Protein AF-A0A949NWT7-F1 (afdb_monomer_lite)

Radius of gyration: 21.1 Å; chains: 1; bounding box: 53×49×56 Å

pLDDT: mean 91.85, std 13.61, range [34.25, 98.94]

Sequence (291 aa):
RARIRQAYLKDARETMKRQLTVMNKFYKKGVEVFEYGTSIRKECRDAGMTEAEAMTIPGFVSEYIRALFCEGRGPFRWICMSGDPEDLKKTDDLALEICKGDPLVERWINLARRNLPIEGLPARICYMGFGQRRKFGLAINEMVRNGELKGPVAFSRDNLDSGSIVNPTFESENMKDGGDLISDWPYLNALLNCAAGCDLIAIQANYSMGEAVHTGVTMIADGTEEADLRLDSALTVDSGIGVVRHAQAGYETAKDVANGKGKLTDESIKVPLWWQPAEFVTFGPKGRAVR

Structure (mmCIF, N/CA/C/O backbone):
data_AF-A0A949NWT7-F1
#
_entry.id   AF-A0A949NWT7-F1
#
loop_
_atom_site.group_PDB
_atom_site.id
_atom_site.type_symbol
_atom_site.label_atom_id
_atom_site.label_alt_id
_atom_site.label_comp_id
_atom_site.label_asym_id
_atom_site.label_entity_id
_atom_site.label_seq_id
_atom_site.pdbx_PDB_ins_code
_atom_site.Cartn_x
_atom_site.Cartn_y
_atom_site.Cartn_z
_atom_site.occupancy
_atom_site.B_iso_or_equiv
_atom_site.auth_seq_id
_atom_site.auth_comp_id
_atom_site.auth_asym_id
_atom_site.auth_atom_id
_atom_site.pdbx_PDB_model_num
ATOM 1 N N . ARG A 1 1 ? 26.721 -21.813 -8.281 1.00 71.31 1 ARG A N 1
ATOM 2 C CA . ARG A 1 1 ? 26.567 -20.334 -8.266 1.00 71.31 1 ARG A CA 1
ATOM 3 C C . ARG A 1 1 ? 27.785 -19.621 -7.670 1.00 71.31 1 ARG A C 1
ATOM 5 O O . ARG A 1 1 ? 28.412 -18.888 -8.413 1.00 71.31 1 ARG A O 1
ATOM 12 N N . ALA A 1 2 ? 28.190 -19.867 -6.414 1.00 85.50 2 ALA A N 1
ATOM 13 C CA . ALA A 1 2 ? 29.298 -19.129 -5.772 1.00 85.50 2 ALA A CA 1
ATOM 14 C C . ALA A 1 2 ? 30.637 -19.140 -6.548 1.00 85.50 2 ALA A C 1
ATOM 16 O O . ALA A 1 2 ? 31.283 -18.107 -6.662 1.00 85.50 2 ALA A O 1
ATOM 17 N N . ARG A 1 3 ? 31.018 -20.277 -7.148 1.00 90.25 3 ARG A N 1
ATOM 18 C CA . ARG A 1 3 ? 32.288 -20.427 -7.892 1.00 90.25 3 ARG A CA 1
ATOM 19 C C . ARG A 1 3 ? 32.280 -19.872 -9.324 1.00 90.25 3 ARG A C 1
ATOM 21 O O . ARG A 1 3 ? 33.337 -19.662 -9.892 1.00 90.25 3 ARG A O 1
ATOM 28 N N . ILE A 1 4 ? 31.101 -19.653 -9.908 1.00 94.75 4 ILE A N 1
ATOM 29 C CA . ILE A 1 4 ? 30.924 -19.260 -11.321 1.00 94.75 4 ILE A CA 1
ATOM 30 C C . ILE A 1 4 ? 29.941 -18.092 -11.452 1.00 94.75 4 ILE A C 1
ATOM 32 O O . ILE A 1 4 ? 29.171 -18.016 -12.404 1.00 94.75 4 ILE A O 1
ATOM 36 N N . ARG A 1 5 ? 29.907 -17.207 -10.447 1.00 94.88 5 ARG A N 1
ATOM 37 C CA . ARG A 1 5 ? 28.851 -16.197 -10.282 1.00 94.88 5 ARG A CA 1
ATOM 38 C C . ARG A 1 5 ? 28.641 -15.352 -11.537 1.00 94.88 5 ARG A C 1
ATOM 40 O O . ARG A 1 5 ? 27.502 -15.189 -11.950 1.00 94.88 5 ARG A O 1
ATOM 47 N N . GLN A 1 6 ? 29.719 -14.858 -12.143 1.00 94.50 6 GLN A N 1
ATOM 48 C CA . GLN A 1 6 ? 29.624 -13.985 -13.316 1.00 94.50 6 GLN A CA 1
ATOM 49 C C . GLN A 1 6 ? 29.084 -14.715 -14.548 1.00 94.50 6 GLN A C 1
ATOM 51 O O . GLN A 1 6 ? 28.150 -14.230 -15.179 1.00 94.50 6 GLN A O 1
ATOM 56 N N . ALA A 1 7 ? 29.604 -15.911 -14.842 1.00 95.88 7 ALA A N 1
ATOM 57 C CA . ALA A 1 7 ? 29.085 -16.746 -15.925 1.00 95.88 7 ALA A CA 1
ATOM 58 C C . ALA A 1 7 ? 27.600 -17.082 -15.706 1.00 95.88 7 ALA A C 1
ATOM 60 O O . ALA A 1 7 ? 26.784 -16.877 -16.594 1.00 95.88 7 ALA A O 1
ATOM 61 N N . TYR A 1 8 ? 27.231 -17.471 -14.482 1.00 96.56 8 TYR A N 1
ATOM 62 C CA . TYR A 1 8 ? 25.843 -17.755 -14.126 1.00 96.56 8 TYR A CA 1
ATOM 63 C C . TYR A 1 8 ? 24.912 -16.548 -14.338 1.00 96.56 8 TYR A C 1
ATOM 65 O O . TYR A 1 8 ? 23.819 -16.711 -14.871 1.00 96.56 8 TYR A O 1
ATOM 73 N N . LEU A 1 9 ? 25.320 -15.341 -13.923 1.00 94.75 9 LEU A N 1
ATOM 74 C CA . LEU A 1 9 ? 24.514 -14.126 -14.108 1.00 94.75 9 LEU A CA 1
ATOM 75 C C . LEU A 1 9 ? 24.373 -13.754 -15.588 1.00 94.75 9 LEU A C 1
ATOM 77 O O . LEU A 1 9 ? 23.293 -13.344 -16.007 1.00 94.75 9 LEU A O 1
ATOM 81 N N . LYS A 1 10 ? 25.431 -13.940 -16.384 1.00 95.81 10 LYS A N 1
ATOM 82 C CA . LYS A 1 10 ? 25.379 -13.758 -17.838 1.00 95.81 10 LYS A CA 1
ATOM 83 C C . LYS A 1 10 ? 24.374 -14.720 -18.481 1.00 95.81 10 LYS A C 1
ATOM 85 O O . LYS A 1 10 ? 23.495 -14.273 -19.211 1.00 95.81 10 LYS A O 1
ATOM 90 N N . ASP A 1 11 ? 24.453 -16.010 -18.164 1.00 97.06 11 ASP A N 1
ATOM 91 C CA . ASP A 1 11 ? 23.558 -17.030 -18.729 1.00 97.06 11 ASP A CA 1
ATOM 92 C C . ASP A 1 11 ? 22.097 -16.823 -18.295 1.00 97.06 11 ASP A C 1
ATOM 94 O O . ASP A 1 11 ? 21.163 -17.002 -19.084 1.00 97.06 11 ASP A O 1
ATOM 98 N N . ALA A 1 12 ? 21.887 -16.395 -17.045 1.00 97.19 12 ALA A N 1
ATOM 99 C CA . ALA A 1 12 ? 20.569 -16.029 -16.539 1.00 97.19 12 ALA A CA 1
ATOM 100 C C . ALA A 1 12 ? 19.974 -14.852 -17.327 1.00 97.19 12 ALA A C 1
ATOM 102 O O . ALA A 1 12 ? 18.828 -14.932 -17.763 1.00 97.19 12 ALA A O 1
ATOM 103 N N . ARG A 1 13 ? 20.760 -13.801 -17.579 1.00 97.19 13 ARG A N 1
ATOM 104 C CA . ARG A 1 13 ? 20.331 -12.632 -18.360 1.00 97.19 13 ARG A CA 1
ATOM 105 C C . ARG A 1 13 ? 20.030 -12.958 -19.819 1.00 97.19 13 ARG A C 1
ATOM 107 O O . ARG A 1 13 ? 19.026 -12.496 -20.350 1.00 97.19 13 ARG A O 1
ATOM 114 N N . GLU A 1 14 ? 20.828 -13.808 -20.458 1.00 98.00 14 GLU A N 1
ATOM 115 C CA . GLU A 1 14 ? 20.520 -14.280 -21.816 1.00 98.00 14 GLU A CA 1
ATOM 116 C C . GLU A 1 14 ? 19.226 -15.109 -21.857 1.00 98.00 14 GLU A C 1
ATOM 118 O O . GLU A 1 14 ? 18.438 -15.016 -22.800 1.00 98.00 14 GLU A O 1
ATOM 123 N N . THR A 1 15 ? 18.945 -15.872 -20.798 1.00 98.31 15 THR A N 1
ATOM 124 C CA . THR A 1 15 ? 17.661 -16.573 -20.649 1.00 98.31 15 THR A CA 1
ATOM 125 C C . THR A 1 15 ? 16.499 -15.592 -20.469 1.00 98.31 15 THR A C 1
ATOM 127 O O . THR A 1 15 ? 15.476 -15.740 -21.138 1.00 98.31 15 THR A O 1
ATOM 130 N N . MET A 1 16 ? 16.665 -14.559 -19.638 1.00 98.31 16 MET A N 1
ATOM 131 C CA . MET A 1 16 ? 15.668 -13.498 -19.445 1.00 98.31 16 MET A CA 1
ATOM 132 C C . MET A 1 16 ? 15.375 -12.747 -20.747 1.00 98.31 16 MET A C 1
ATOM 134 O O . MET A 1 16 ? 14.208 -12.550 -21.073 1.00 98.31 16 MET A O 1
ATOM 138 N N . LYS A 1 17 ? 16.399 -12.418 -21.549 1.00 98.38 17 LYS A N 1
ATOM 139 C CA . LYS A 1 17 ? 16.217 -11.786 -22.869 1.00 98.38 17 LYS A CA 1
ATOM 140 C C . LYS A 1 17 ? 15.347 -12.644 -23.777 1.00 98.38 17 LYS A C 1
ATOM 142 O O . LYS A 1 17 ? 14.379 -12.152 -24.346 1.00 98.38 17 LYS A O 1
ATOM 147 N N . ARG A 1 18 ? 15.627 -13.950 -23.858 1.00 98.44 18 ARG A N 1
ATOM 148 C CA . ARG A 1 18 ? 14.800 -14.892 -24.632 1.00 98.44 18 ARG A CA 1
ATOM 149 C C . ARG A 1 18 ? 13.353 -14.926 -24.134 1.00 98.44 18 ARG A C 1
ATOM 151 O O . ARG A 1 18 ? 12.439 -14.940 -24.958 1.00 98.44 18 ARG A O 1
ATOM 158 N N . GLN A 1 19 ? 13.149 -14.933 -22.816 1.00 98.56 19 GLN A N 1
ATOM 159 C CA . GLN A 1 19 ? 11.821 -14.900 -22.200 1.00 98.56 19 GLN A CA 1
ATOM 160 C C . GLN A 1 19 ? 11.074 -13.606 -22.552 1.00 98.56 19 GLN A C 1
ATOM 162 O O . GLN A 1 19 ? 9.960 -13.679 -23.071 1.00 98.56 19 GLN A O 1
ATOM 167 N N . LEU A 1 20 ? 11.692 -12.439 -22.350 1.00 98.38 20 LEU A N 1
ATOM 168 C CA . LEU A 1 20 ? 11.083 -11.139 -22.627 1.00 98.38 20 LEU A CA 1
ATOM 169 C C . LEU A 1 20 ? 10.777 -10.957 -24.119 1.00 98.38 20 LEU A C 1
ATOM 171 O O . LEU A 1 20 ? 9.684 -10.524 -24.470 1.00 98.38 20 LEU A O 1
ATOM 175 N N . THR A 1 21 ? 11.662 -11.391 -25.021 1.00 98.44 21 THR A N 1
ATOM 176 C CA . THR A 1 21 ? 11.383 -11.381 -26.465 1.00 98.44 21 THR A CA 1
ATOM 177 C C . THR A 1 21 ? 10.143 -12.219 -26.814 1.00 98.44 21 THR A C 1
ATOM 179 O O . THR A 1 21 ? 9.373 -11.839 -27.698 1.00 98.44 21 THR A O 1
ATOM 182 N N . VAL A 1 22 ? 9.906 -13.356 -26.145 1.00 98.44 22 VAL A N 1
ATOM 183 C CA . VAL A 1 22 ? 8.685 -14.159 -26.351 1.00 98.44 22 VAL A CA 1
ATOM 184 C C . VAL A 1 22 ? 7.455 -13.463 -25.763 1.00 98.44 22 VAL A C 1
ATOM 186 O O . VAL A 1 22 ? 6.433 -13.389 -26.443 1.00 98.44 22 VAL A O 1
ATOM 189 N N . MET A 1 23 ? 7.559 -12.904 -24.557 1.00 98.50 23 MET A N 1
ATOM 190 C CA . MET A 1 23 ? 6.495 -12.104 -23.934 1.00 98.50 23 MET A CA 1
ATOM 191 C C . MET A 1 23 ? 6.074 -10.936 -24.840 1.00 98.50 23 MET A C 1
ATOM 193 O O . MET A 1 23 ? 4.896 -10.797 -25.161 1.00 98.50 23 MET A O 1
ATOM 197 N N . ASN A 1 24 ? 7.042 -10.192 -25.382 1.00 98.44 24 ASN A N 1
ATOM 198 C CA . ASN A 1 24 ? 6.827 -9.110 -26.344 1.00 98.44 24 ASN A CA 1
ATOM 199 C C . ASN A 1 24 ? 6.109 -9.583 -27.619 1.00 98.44 24 ASN A C 1
ATOM 201 O O . ASN A 1 24 ? 5.297 -8.853 -28.184 1.00 98.44 24 ASN A O 1
ATOM 205 N N . LYS A 1 25 ? 6.393 -10.801 -28.104 1.00 98.50 25 LYS A N 1
ATOM 206 C CA . LYS A 1 25 ? 5.696 -11.370 -29.272 1.00 98.50 25 LYS A CA 1
ATOM 207 C C . LYS A 1 25 ? 4.233 -11.687 -28.974 1.00 98.50 25 LYS A C 1
ATOM 209 O O . LYS A 1 25 ? 3.410 -11.508 -29.865 1.00 98.50 25 LYS A O 1
ATOM 214 N N . PHE A 1 26 ? 3.910 -12.167 -27.774 1.00 98.56 26 PHE A N 1
ATOM 215 C CA . PHE A 1 26 ? 2.518 -12.368 -27.361 1.00 98.56 26 PHE A CA 1
ATOM 216 C C . PHE A 1 26 ? 1.789 -11.036 -27.203 1.00 98.56 26 PHE A C 1
ATOM 218 O O . PHE A 1 26 ? 0.705 -10.879 -27.760 1.00 98.56 26 PHE A O 1
ATOM 225 N N . TYR A 1 27 ? 2.433 -10.057 -26.568 1.00 98.00 27 TYR A N 1
ATOM 226 C CA . TYR A 1 27 ? 1.899 -8.704 -26.432 1.00 98.00 27 TYR A CA 1
ATOM 227 C C . TYR A 1 27 ? 1.550 -8.077 -27.788 1.00 98.00 27 TYR A C 1
ATOM 229 O O . TYR A 1 27 ? 0.421 -7.664 -28.029 1.00 98.00 27 TYR A O 1
ATOM 237 N N . LYS A 1 28 ? 2.476 -8.143 -28.755 1.00 97.81 28 LYS A N 1
ATOM 238 C CA . LYS A 1 28 ? 2.256 -7.662 -30.134 1.00 97.81 28 LYS A CA 1
ATOM 239 C C . LYS A 1 28 ? 1.162 -8.418 -30.900 1.00 97.81 28 LYS A C 1
ATOM 241 O O . LYS A 1 28 ? 0.707 -7.934 -31.931 1.00 97.81 28 LYS A O 1
ATOM 246 N N . LYS A 1 29 ? 0.753 -9.601 -30.432 1.00 98.31 29 LYS A N 1
ATOM 247 C CA . LYS A 1 29 ? -0.379 -10.370 -30.976 1.00 98.31 29 LYS A CA 1
ATOM 248 C C . LYS A 1 29 ? -1.709 -10.050 -30.280 1.00 98.31 29 LYS A C 1
ATOM 250 O O . LYS A 1 29 ? -2.699 -10.709 -30.581 1.00 98.31 29 LYS A O 1
ATOM 255 N N . GLY A 1 30 ? -1.736 -9.069 -29.377 1.00 97.50 30 GLY A N 1
ATOM 256 C CA . GLY A 1 30 ? -2.934 -8.656 -28.644 1.00 97.50 30 GLY A CA 1
ATOM 257 C C . GLY A 1 30 ? -3.224 -9.488 -27.395 1.00 97.50 30 GLY A C 1
ATOM 258 O O . GLY A 1 30 ? -4.349 -9.473 -26.911 1.00 97.50 30 GLY A O 1
ATOM 259 N N . VAL A 1 31 ? -2.247 -10.246 -26.888 1.00 98.12 31 VAL A N 1
ATOM 260 C CA . VAL A 1 31 ? -2.367 -10.887 -25.571 1.00 98.12 31 VAL A CA 1
ATOM 261 C C . VAL A 1 31 ? -1.987 -9.868 -24.503 1.00 98.12 31 VAL A C 1
ATOM 263 O O . VAL A 1 31 ? -0.945 -9.228 -24.620 1.00 98.12 31 VAL A O 1
ATOM 266 N N . GLU A 1 32 ? -2.783 -9.758 -23.443 1.00 96.12 32 GLU A N 1
ATOM 267 C CA . GLU A 1 32 ? -2.431 -8.954 -22.271 1.00 96.12 32 GLU A CA 1
ATOM 268 C C . GLU A 1 32 ? -1.182 -9.536 -21.596 1.00 96.12 32 GLU A C 1
ATOM 270 O O . GLU A 1 32 ? -1.183 -10.670 -21.108 1.00 96.12 32 GLU A O 1
ATOM 275 N N . VAL A 1 33 ? -0.091 -8.772 -21.606 1.00 97.31 33 VAL A N 1
ATOM 276 C CA . VAL A 1 33 ? 1.191 -9.155 -21.011 1.00 97.31 33 VAL A CA 1
ATOM 277 C C . VAL A 1 33 ? 1.771 -7.934 -20.319 1.00 97.31 33 VAL A C 1
ATOM 279 O O . VAL A 1 33 ? 1.844 -6.867 -20.916 1.00 97.31 33 VAL A O 1
ATOM 282 N N . PHE A 1 34 ? 2.227 -8.106 -19.084 1.00 95.44 34 PHE A N 1
ATOM 283 C CA . PHE A 1 34 ? 2.788 -7.035 -18.268 1.00 95.44 34 PHE A CA 1
ATOM 284 C C . PHE A 1 34 ? 3.960 -7.550 -17.430 1.00 95.44 34 PHE A C 1
ATOM 286 O O . PHE A 1 34 ? 4.085 -8.750 -17.171 1.00 95.44 34 PHE A O 1
ATOM 293 N N . GLU A 1 35 ? 4.823 -6.640 -16.985 1.00 93.44 35 GLU A N 1
ATOM 294 C CA . GLU A 1 35 ? 5.839 -6.940 -15.983 1.00 93.44 35 GLU A CA 1
ATOM 295 C C . GLU A 1 35 ? 5.256 -6.821 -14.571 1.00 93.44 35 GLU A C 1
ATOM 297 O O . GLU A 1 35 ? 4.654 -5.808 -14.214 1.00 93.44 35 GLU A O 1
ATOM 302 N N . TYR A 1 36 ? 5.471 -7.848 -13.746 1.00 93.75 36 TYR A N 1
ATOM 303 C CA . TYR A 1 36 ? 4.887 -7.953 -12.408 1.00 93.75 36 TYR A CA 1
ATOM 304 C C . TYR A 1 36 ? 5.901 -7.708 -11.287 1.00 93.75 36 TYR A C 1
ATOM 306 O O . TYR A 1 36 ? 5.988 -8.489 -10.345 1.00 93.75 36 TYR A O 1
ATOM 314 N N . GLY A 1 37 ? 6.729 -6.666 -11.418 1.00 86.81 37 GLY A N 1
ATOM 315 C CA . GLY A 1 37 ? 7.713 -6.366 -10.376 1.00 86.81 37 GLY A CA 1
ATOM 316 C C . GLY A 1 37 ? 8.765 -7.463 -10.243 1.00 86.81 37 GLY A C 1
ATOM 317 O O . GLY A 1 37 ? 8.991 -7.923 -9.132 1.00 86.81 37 GLY A O 1
ATOM 318 N N . THR A 1 38 ? 9.349 -7.939 -11.359 1.00 88.69 38 THR A N 1
ATOM 319 C CA . THR A 1 38 ? 10.424 -8.968 -11.360 1.00 88.69 38 THR A CA 1
ATOM 320 C C . THR A 1 38 ? 11.762 -8.476 -11.930 1.00 88.69 38 THR A C 1
ATOM 322 O O . THR A 1 38 ? 12.718 -9.245 -12.010 1.00 88.69 38 THR A O 1
ATOM 325 N N . SER A 1 39 ? 11.850 -7.204 -12.332 1.00 89.00 39 SER A N 1
ATOM 326 C CA . SER A 1 39 ? 13.042 -6.574 -12.933 1.00 89.00 39 SER A CA 1
ATOM 327 C C . SER A 1 39 ? 13.533 -7.249 -14.214 1.00 89.00 39 SER A C 1
ATOM 329 O O . SER A 1 39 ? 14.664 -7.019 -14.631 1.00 89.00 39 SER A O 1
ATOM 331 N N . ILE A 1 40 ? 12.696 -8.041 -14.889 1.00 93.81 40 ILE A N 1
ATOM 332 C CA . ILE A 1 40 ? 13.065 -8.699 -16.144 1.00 93.81 40 ILE A CA 1
ATOM 333 C C . ILE A 1 40 ? 13.337 -7.670 -17.243 1.00 93.81 40 ILE A C 1
ATOM 335 O O . ILE A 1 40 ? 14.307 -7.843 -17.982 1.00 93.81 40 ILE A O 1
ATOM 339 N N . ARG A 1 41 ? 12.557 -6.578 -17.328 1.00 93.94 41 ARG A N 1
ATOM 340 C CA . ARG A 1 41 ? 12.802 -5.511 -18.318 1.00 93.94 41 ARG A CA 1
ATOM 341 C C . ARG A 1 41 ? 14.170 -4.876 -18.083 1.00 93.94 41 ARG A C 1
ATOM 343 O O . ARG A 1 41 ? 14.985 -4.803 -19.002 1.00 93.94 41 ARG A O 1
ATOM 350 N N . LYS A 1 42 ? 14.464 -4.517 -16.832 1.00 90.06 42 LYS A N 1
ATOM 351 C CA . LYS A 1 42 ? 15.758 -3.963 -16.416 1.00 90.06 42 LYS A CA 1
ATOM 352 C C . LYS A 1 42 ? 16.924 -4.917 -16.691 1.00 90.06 42 LYS A C 1
ATOM 354 O O . LYS A 1 42 ? 17.873 -4.531 -17.364 1.00 90.06 42 LYS A O 1
ATOM 359 N N . GLU A 1 43 ? 16.858 -6.158 -16.210 1.00 92.88 43 GLU A N 1
ATOM 360 C CA . GLU A 1 43 ? 17.942 -7.137 -16.374 1.00 92.88 43 GLU A CA 1
ATOM 361 C C . GLU A 1 43 ? 18.236 -7.428 -17.853 1.00 92.88 43 GLU A C 1
ATOM 363 O O . GLU A 1 43 ? 19.387 -7.670 -18.220 1.00 92.88 43 GLU A O 1
ATOM 368 N N . CYS A 1 44 ? 17.224 -7.352 -18.725 1.00 96.38 44 CYS A N 1
ATOM 369 C CA . CYS A 1 44 ? 17.423 -7.449 -20.169 1.00 96.38 44 CYS A CA 1
ATOM 370 C C . CYS A 1 44 ? 18.152 -6.227 -20.744 1.00 96.38 44 CYS A C 1
ATOM 372 O O . CYS A 1 44 ? 19.054 -6.413 -21.566 1.00 96.38 44 CYS A O 1
ATOM 374 N N . ARG A 1 45 ? 17.813 -4.999 -20.314 1.00 94.19 45 ARG A N 1
ATOM 375 C CA . ARG A 1 45 ? 18.538 -3.778 -20.723 1.00 94.19 45 ARG A CA 1
ATOM 376 C C . ARG A 1 45 ? 19.999 -3.821 -20.298 1.00 94.19 45 ARG A C 1
ATOM 378 O O . ARG A 1 45 ? 20.883 -3.603 -21.121 1.00 94.19 45 ARG A O 1
ATOM 385 N N . ASP A 1 46 ? 20.257 -4.192 -19.046 1.00 91.94 46 ASP A N 1
ATOM 386 C CA . ASP A 1 46 ? 21.615 -4.326 -18.502 1.00 91.94 46 ASP A CA 1
ATOM 387 C C . ASP A 1 46 ? 22.440 -5.385 -19.257 1.00 91.94 46 ASP A C 1
ATOM 389 O O . ASP A 1 46 ? 23.670 -5.356 -19.261 1.00 91.94 46 ASP A O 1
ATOM 393 N N . ALA A 1 47 ? 21.761 -6.324 -19.922 1.00 95.81 47 ALA A N 1
ATOM 394 C CA . ALA A 1 47 ? 22.334 -7.349 -20.787 1.00 95.81 47 ALA A CA 1
ATOM 395 C C . ALA A 1 47 ? 22.348 -6.973 -22.285 1.00 95.81 47 ALA A C 1
ATOM 397 O O . ALA A 1 47 ? 22.540 -7.836 -23.153 1.00 95.81 47 ALA A O 1
ATOM 398 N N . GLY A 1 48 ? 22.132 -5.696 -22.604 1.00 96.62 48 GLY A N 1
ATOM 399 C CA . GLY A 1 48 ? 22.245 -5.135 -23.949 1.00 96.62 48 GLY A CA 1
ATOM 400 C C . GLY A 1 48 ? 20.995 -5.253 -24.824 1.00 96.62 48 GLY A C 1
ATOM 401 O O . GLY A 1 48 ? 21.096 -5.030 -26.029 1.00 96.62 48 GLY A O 1
ATOM 402 N N . MET A 1 49 ? 19.828 -5.613 -24.276 1.00 97.75 49 MET A N 1
ATOM 403 C CA . MET A 1 49 ? 18.557 -5.404 -24.985 1.00 97.75 49 MET A CA 1
ATOM 404 C C . MET A 1 49 ? 18.279 -3.899 -25.083 1.00 97.75 49 MET A C 1
ATOM 406 O O . MET A 1 49 ? 18.504 -3.166 -24.122 1.00 97.75 49 MET A O 1
ATOM 410 N N . THR A 1 50 ? 17.799 -3.421 -26.232 1.00 97.56 50 THR A N 1
ATOM 411 C CA . THR A 1 50 ? 17.495 -1.992 -26.393 1.00 97.56 50 THR A CA 1
ATOM 412 C C . THR A 1 50 ? 16.360 -1.578 -25.462 1.00 97.56 50 THR A C 1
ATOM 414 O O . THR A 1 50 ? 15.470 -2.373 -25.163 1.00 97.56 50 THR A O 1
ATOM 417 N N . GLU A 1 51 ? 16.359 -0.321 -25.023 1.00 93.12 51 GLU A N 1
ATOM 418 C CA . GLU A 1 51 ? 15.302 0.200 -24.152 1.00 93.12 51 GLU A CA 1
ATOM 419 C C . GLU A 1 51 ? 13.914 0.072 -24.792 1.00 93.12 51 GLU A C 1
ATOM 421 O O . GLU A 1 51 ? 12.990 -0.420 -24.153 1.00 93.12 51 GLU A O 1
ATOM 426 N N . ALA A 1 52 ? 13.794 0.386 -26.085 1.00 95.00 52 ALA A N 1
ATOM 427 C CA . ALA A 1 52 ? 12.556 0.212 -26.842 1.00 95.00 52 ALA A CA 1
ATOM 428 C C . ALA A 1 52 ? 12.043 -1.244 -26.856 1.00 95.00 52 ALA A C 1
ATOM 430 O O . ALA A 1 52 ? 10.836 -1.476 -26.773 1.00 95.00 52 ALA A O 1
ATOM 431 N N . GLU A 1 53 ? 12.929 -2.242 -26.956 1.00 96.44 53 GLU A N 1
ATOM 432 C CA . GLU A 1 53 ? 12.509 -3.647 -26.883 1.00 96.44 53 GLU A CA 1
ATOM 433 C C . GLU A 1 53 ? 12.169 -4.056 -25.445 1.00 96.44 53 GLU A C 1
ATOM 435 O O . GLU A 1 53 ? 11.147 -4.703 -25.214 1.00 96.44 53 GLU A O 1
ATOM 440 N N . ALA A 1 54 ? 12.984 -3.660 -24.469 1.00 95.50 54 ALA A N 1
ATOM 441 C CA . ALA A 1 54 ? 12.775 -4.033 -23.077 1.00 95.50 54 ALA A CA 1
ATOM 442 C C . ALA A 1 54 ? 11.489 -3.427 -22.495 1.00 95.50 54 ALA A C 1
ATOM 444 O O . ALA A 1 54 ? 10.772 -4.110 -21.773 1.00 95.50 54 ALA A O 1
ATOM 445 N N . MET A 1 55 ? 11.162 -2.184 -22.853 1.00 93.00 55 MET A N 1
ATOM 446 C CA . MET A 1 55 ? 9.979 -1.455 -22.378 1.00 93.00 55 MET A CA 1
ATOM 447 C C . MET A 1 55 ? 8.726 -1.706 -23.238 1.00 93.00 55 MET A C 1
ATOM 449 O O . MET A 1 55 ? 7.751 -0.972 -23.137 1.00 93.00 55 MET A O 1
ATOM 453 N N . THR A 1 56 ? 8.735 -2.732 -24.101 1.00 95.62 56 THR A N 1
ATOM 454 C CA . THR A 1 56 ? 7.587 -3.056 -24.970 1.00 95.62 56 THR A CA 1
ATOM 455 C C . THR A 1 56 ? 6.344 -3.465 -24.174 1.00 95.62 56 THR A C 1
ATOM 457 O O . THR A 1 56 ? 5.246 -3.054 -24.541 1.00 95.62 56 THR A O 1
ATOM 460 N N . ILE A 1 57 ? 6.495 -4.289 -23.130 1.00 95.06 57 ILE A N 1
ATOM 461 C CA . ILE A 1 57 ? 5.389 -4.620 -22.219 1.00 95.06 57 ILE A CA 1
ATOM 462 C C . ILE A 1 57 ? 5.332 -3.597 -21.078 1.00 95.06 57 ILE A C 1
ATOM 464 O O . ILE A 1 57 ? 6.390 -3.189 -20.582 1.00 95.06 57 ILE A O 1
ATOM 468 N N . PRO A 1 58 ? 4.134 -3.195 -20.636 1.00 92.38 58 PRO A N 1
ATOM 469 C CA . PRO A 1 58 ? 3.986 -2.232 -19.556 1.00 92.38 58 PRO A CA 1
ATOM 470 C C . PRO A 1 58 ? 4.182 -2.872 -18.173 1.00 92.38 58 PRO A C 1
ATOM 472 O O . PRO A 1 58 ? 4.114 -4.095 -18.012 1.00 92.38 58 PRO A O 1
ATOM 475 N N . GLY A 1 59 ? 4.418 -2.043 -17.156 1.00 92.12 59 GLY A N 1
ATOM 476 C CA . GLY A 1 59 ? 4.416 -2.465 -15.758 1.00 92.12 59 GLY A CA 1
ATOM 477 C C . GLY A 1 59 ? 2.991 -2.596 -15.212 1.00 92.12 59 GLY A C 1
ATOM 478 O O . GLY A 1 59 ? 2.106 -1.808 -15.534 1.00 92.12 59 GLY A O 1
ATOM 479 N N . PHE A 1 60 ? 2.744 -3.568 -14.334 1.00 93.50 60 PHE A N 1
ATOM 480 C CA . PHE A 1 60 ? 1.391 -3.791 -13.803 1.00 93.50 60 PHE A CA 1
ATOM 481 C C . PHE A 1 60 ? 0.835 -2.607 -12.996 1.00 93.50 60 PHE A C 1
ATOM 483 O O . PHE A 1 60 ? -0.383 -2.435 -12.906 1.00 93.50 60 PHE A O 1
ATOM 490 N N . VAL A 1 61 ? 1.708 -1.792 -12.390 1.00 92.00 61 VAL A N 1
ATOM 491 C CA . VAL A 1 61 ? 1.255 -0.659 -11.579 1.00 92.00 61 VAL A CA 1
ATOM 492 C C . VAL A 1 61 ? 0.712 0.456 -12.448 1.00 92.00 61 VAL A C 1
ATOM 494 O O . VAL A 1 61 ? -0.375 0.951 -12.151 1.00 92.00 61 VAL A O 1
ATOM 497 N N . SER A 1 62 ? 1.427 0.824 -13.513 1.00 89.06 62 SER A N 1
ATOM 498 C CA . SER A 1 62 ? 0.976 1.869 -14.432 1.00 89.06 62 SER A CA 1
ATOM 499 C C . SER A 1 62 ? -0.355 1.520 -15.084 1.00 89.06 62 SER A C 1
ATOM 501 O O . SER A 1 62 ? -1.209 2.394 -15.197 1.00 89.06 62 SER A O 1
ATOM 503 N N . GLU A 1 63 ? -0.548 0.248 -15.434 1.00 91.31 63 GLU A N 1
ATOM 504 C CA . GLU A 1 63 ? -1.745 -0.206 -16.148 1.00 91.31 63 GLU A CA 1
ATOM 505 C C . GLU A 1 63 ? -2.940 -0.465 -15.233 1.00 91.31 63 GLU A C 1
ATOM 507 O O . GLU A 1 63 ? -4.060 -0.068 -15.548 1.00 91.31 63 GLU A O 1
ATOM 512 N N . TYR A 1 64 ? -2.729 -1.134 -14.094 1.00 93.69 64 TYR A N 1
ATOM 513 C CA . TYR A 1 64 ? -3.842 -1.710 -13.332 1.00 93.69 64 TYR A CA 1
ATOM 514 C C . TYR A 1 64 ? -3.973 -1.147 -11.914 1.00 93.69 64 TYR A C 1
ATOM 516 O O . TYR A 1 64 ? -5.089 -0.966 -11.426 1.00 93.69 64 TYR A O 1
ATOM 524 N N . ILE A 1 65 ? -2.863 -0.860 -11.227 1.00 96.00 65 ILE A N 1
ATOM 525 C CA . ILE A 1 65 ? -2.899 -0.520 -9.790 1.00 96.00 65 ILE A CA 1
ATOM 526 C C . ILE A 1 65 ? -2.990 0.985 -9.537 1.00 96.00 65 ILE A C 1
ATOM 528 O O . ILE A 1 65 ? -3.575 1.401 -8.538 1.00 96.00 65 ILE A O 1
ATOM 532 N N . ARG A 1 66 ? -2.476 1.833 -10.433 1.00 96.69 66 ARG A N 1
ATOM 533 C CA . ARG A 1 66 ? -2.394 3.282 -10.197 1.00 96.69 66 ARG A CA 1
ATOM 534 C C . ARG A 1 66 ? -3.744 3.947 -9.937 1.00 96.69 66 ARG A C 1
ATOM 536 O O . ARG A 1 66 ? -3.820 4.877 -9.137 1.00 96.69 66 ARG A O 1
ATOM 543 N N . ALA A 1 67 ? -4.811 3.461 -10.568 1.00 96.19 67 ALA A N 1
ATOM 544 C CA . ALA A 1 67 ? -6.162 3.948 -10.301 1.00 96.19 67 ALA A CA 1
ATOM 545 C C . ALA A 1 67 ? -6.565 3.741 -8.829 1.00 96.19 67 ALA A C 1
ATOM 547 O O . ALA A 1 67 ? -7.154 4.634 -8.227 1.00 96.19 67 ALA A O 1
ATOM 548 N N . LEU A 1 68 ? -6.172 2.613 -8.228 1.00 97.44 68 LEU A N 1
ATOM 549 C CA . LEU A 1 68 ? -6.398 2.327 -6.810 1.00 97.44 68 LEU A CA 1
ATOM 550 C C . LEU A 1 68 ? -5.543 3.245 -5.924 1.00 97.44 68 LEU A C 1
ATOM 552 O O . LEU A 1 68 ? -6.047 3.802 -4.950 1.00 97.44 68 LEU A O 1
ATOM 556 N N . PHE A 1 69 ? -4.280 3.480 -6.292 1.00 97.69 69 PHE A N 1
ATOM 557 C CA . PHE A 1 69 ? -3.406 4.409 -5.564 1.00 97.69 69 PHE A CA 1
ATOM 558 C C . PHE A 1 69 ? -3.940 5.843 -5.538 1.00 97.69 69 PHE A C 1
ATOM 560 O O . PHE A 1 69 ? -3.783 6.534 -4.533 1.00 97.69 69 PHE A O 1
ATOM 567 N N . CYS A 1 70 ? -4.613 6.283 -6.604 1.00 97.50 70 CYS A N 1
ATOM 568 C CA . CYS A 1 70 ? -5.261 7.594 -6.639 1.00 97.50 70 CYS A CA 1
ATOM 569 C C . CYS A 1 70 ? -6.406 7.718 -5.616 1.00 97.50 70 CYS A C 1
ATOM 571 O O . CYS A 1 70 ? -6.728 8.827 -5.205 1.00 97.50 70 CYS A O 1
ATOM 573 N N . GLU A 1 71 ? -6.996 6.602 -5.178 1.00 97.56 71 GLU A N 1
ATOM 574 C CA . GLU A 1 71 ? -7.994 6.540 -4.099 1.00 97.56 71 GLU A CA 1
ATOM 575 C C . GLU A 1 71 ? -7.359 6.327 -2.705 1.00 97.56 71 GLU A C 1
ATOM 577 O O . GLU A 1 71 ? -8.061 6.123 -1.713 1.00 97.56 71 GLU A O 1
ATOM 582 N N . GLY A 1 72 ? -6.023 6.326 -2.612 1.00 97.31 72 GLY A N 1
ATOM 583 C CA . GLY A 1 72 ? -5.280 5.987 -1.393 1.00 97.31 72 GLY A CA 1
ATOM 584 C C . GLY A 1 72 ? -5.351 4.500 -1.025 1.00 97.31 72 GLY A C 1
ATOM 585 O O . GLY A 1 72 ? -4.987 4.108 0.087 1.00 97.31 72 GLY A O 1
ATOM 586 N N . ARG A 1 73 ? -5.852 3.648 -1.931 1.00 97.81 73 ARG A N 1
ATOM 587 C CA . ARG A 1 73 ? -5.867 2.199 -1.717 1.00 97.81 73 ARG A CA 1
ATOM 588 C C . ARG A 1 73 ? -4.472 1.634 -1.863 1.00 97.81 73 ARG A C 1
ATOM 590 O O . ARG A 1 73 ? -3.689 2.089 -2.685 1.00 97.81 73 ARG A O 1
ATOM 597 N N . GLY A 1 74 ? -4.219 0.574 -1.120 1.00 96.75 74 GLY A N 1
ATOM 598 C CA . GLY A 1 74 ? -2.986 -0.190 -1.183 1.00 96.75 74 GLY A CA 1
ATOM 599 C C . GLY A 1 74 ? -3.086 -1.423 -0.300 1.00 96.75 74 GLY A C 1
ATOM 600 O O . GLY A 1 74 ? -4.149 -1.664 0.270 1.00 96.75 74 GLY A O 1
ATOM 601 N N . PRO A 1 75 ? -2.015 -2.213 -0.178 1.00 97.19 75 PRO A N 1
ATOM 602 C CA . PRO A 1 75 ? -2.010 -3.500 0.509 1.00 97.19 75 PRO A CA 1
ATOM 603 C C . PRO A 1 75 ? -2.045 -3.345 2.036 1.00 97.19 75 PRO A C 1
ATOM 605 O O . PRO A 1 75 ? -1.126 -3.778 2.727 1.00 97.19 75 PRO A O 1
ATOM 608 N N . PHE A 1 76 ? -3.106 -2.734 2.565 1.00 98.38 76 PHE A N 1
ATOM 609 C CA . PHE A 1 76 ? -3.342 -2.569 3.994 1.00 98.38 76 PHE A CA 1
ATOM 610 C C . PHE A 1 76 ? -3.561 -3.930 4.656 1.00 98.38 76 PHE A C 1
ATOM 612 O O . PHE A 1 76 ? -4.246 -4.798 4.111 1.00 98.38 76 PHE A O 1
ATOM 619 N N . ARG A 1 77 ? -2.936 -4.141 5.811 1.00 98.38 77 ARG A N 1
ATOM 620 C CA . ARG A 1 77 ? -2.899 -5.417 6.524 1.00 98.38 77 ARG A CA 1
ATOM 621 C C . ARG A 1 77 ? -3.208 -5.216 7.992 1.00 98.38 77 ARG A C 1
ATOM 623 O O . ARG A 1 77 ? -2.766 -4.235 8.581 1.00 98.38 77 ARG A O 1
ATOM 630 N N . TRP A 1 78 ? -3.866 -6.198 8.588 1.00 98.75 78 TRP A N 1
ATOM 631 C CA . TRP A 1 78 ? -3.976 -6.313 10.035 1.00 98.75 78 TRP A CA 1
ATOM 632 C C . TRP A 1 78 ? -3.617 -7.719 10.498 1.00 98.75 78 TRP A C 1
ATOM 634 O O . TRP A 1 78 ? -3.839 -8.701 9.785 1.00 98.75 78 TRP A O 1
ATOM 644 N N . ILE A 1 79 ? -3.029 -7.790 11.687 1.00 98.88 79 ILE A N 1
ATOM 645 C CA . ILE A 1 79 ? -2.554 -9.005 12.335 1.00 98.88 79 ILE A CA 1
ATOM 646 C C . ILE A 1 79 ? -3.157 -9.053 13.739 1.00 98.88 79 ILE A C 1
ATOM 648 O O . ILE A 1 79 ? -2.934 -8.149 14.545 1.00 98.88 79 ILE A O 1
ATOM 652 N N . CYS A 1 80 ? -3.912 -10.106 14.035 1.00 98.75 80 CYS A N 1
ATOM 653 C CA . CYS A 1 80 ? -4.505 -10.343 15.347 1.00 98.75 80 CYS A CA 1
ATOM 654 C C . CYS A 1 80 ? -3.438 -10.923 16.287 1.00 98.75 80 CYS A C 1
ATOM 656 O O . CYS A 1 80 ? -3.073 -12.098 16.184 1.00 98.75 80 CYS A O 1
ATOM 658 N N . MET A 1 81 ? -2.933 -1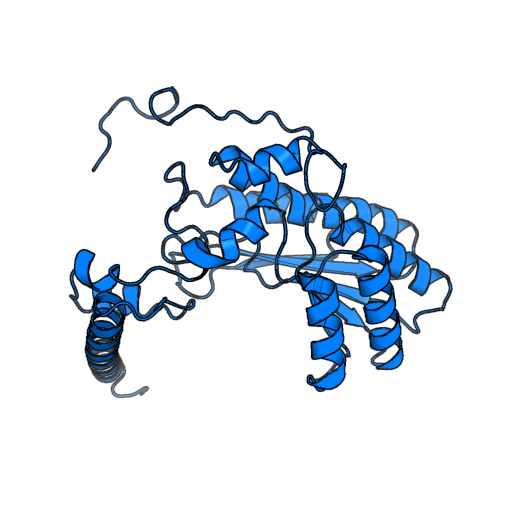0.106 17.216 1.00 98.56 81 MET A N 1
ATOM 659 C CA . MET A 1 81 ? -1.805 -10.473 18.086 1.00 98.56 81 MET A CA 1
ATOM 660 C C . MET A 1 81 ? -2.184 -11.489 19.170 1.00 98.56 81 MET A C 1
ATOM 662 O O . MET A 1 81 ? -1.303 -12.087 19.782 1.00 98.56 81 MET A O 1
ATOM 666 N N . SER A 1 82 ? -3.481 -11.724 19.383 1.00 98.25 82 SER A N 1
ATOM 667 C CA . SER A 1 82 ? -3.993 -12.793 20.249 1.00 98.25 82 SER A CA 1
ATOM 668 C C . SER A 1 82 ? -3.651 -14.198 19.741 1.00 98.25 82 SER A C 1
ATOM 670 O O . SER A 1 82 ? -3.661 -15.150 20.519 1.00 98.25 82 SER A O 1
ATOM 672 N N . GLY A 1 83 ? -3.381 -14.346 18.438 1.00 98.38 83 GLY A N 1
ATOM 673 C CA . GLY A 1 83 ? -3.234 -15.648 17.791 1.00 98.38 83 GLY A CA 1
ATOM 674 C C . GLY A 1 83 ? -4.560 -16.383 17.560 1.00 98.38 83 GLY A C 1
ATOM 675 O O . GLY A 1 83 ? -4.539 -17.488 17.022 1.00 98.38 83 GLY A O 1
ATOM 676 N N . ASP A 1 84 ? -5.703 -15.798 17.935 1.00 98.19 84 ASP A N 1
ATOM 677 C CA . ASP A 1 84 ? -7.009 -16.450 17.834 1.00 98.19 84 ASP A CA 1
ATOM 678 C C . ASP A 1 84 ? -7.669 -16.209 16.460 1.00 98.19 84 ASP A C 1
ATOM 680 O O . ASP A 1 84 ? -7.932 -15.059 16.095 1.00 98.19 84 ASP A O 1
ATOM 684 N N . PRO A 1 85 ? -7.985 -17.264 15.684 1.00 98.06 85 PRO A N 1
ATOM 685 C CA . PRO A 1 85 ? -8.688 -17.130 14.408 1.00 98.06 85 PRO A CA 1
ATOM 686 C C . PRO A 1 85 ? -10.063 -16.452 14.500 1.00 98.06 85 PRO A C 1
ATOM 688 O O . PRO A 1 85 ? -10.533 -15.897 13.506 1.00 98.06 85 PRO A O 1
ATOM 691 N N . GLU A 1 86 ? -10.728 -16.487 15.657 1.00 98.50 86 GLU A N 1
ATOM 692 C CA . GLU A 1 86 ? -12.020 -15.822 15.837 1.00 98.50 86 GLU A CA 1
ATOM 693 C C . GLU A 1 86 ? -11.879 -14.293 15.831 1.00 98.50 86 GLU A C 1
ATOM 695 O O . GLU A 1 86 ? -12.770 -13.609 15.327 1.00 98.50 86 GLU A O 1
ATOM 700 N N . ASP A 1 87 ? -10.751 -13.741 16.295 1.00 98.75 87 ASP A N 1
ATOM 701 C CA . ASP A 1 87 ? -10.484 -12.303 16.160 1.00 98.75 87 ASP A CA 1
ATOM 702 C C . ASP A 1 87 ? -10.366 -11.927 14.676 1.00 98.75 87 ASP A C 1
ATOM 704 O O . ASP A 1 87 ? -10.949 -10.937 14.234 1.00 98.75 87 ASP A O 1
ATOM 708 N N . LEU A 1 88 ? -9.713 -12.763 13.859 1.00 98.75 88 LEU A N 1
ATOM 709 C CA . LEU A 1 88 ? -9.646 -12.538 12.412 1.00 98.75 88 LEU A CA 1
ATOM 710 C C . LEU A 1 88 ? -11.038 -12.544 11.772 1.00 98.75 88 LEU A C 1
ATOM 712 O O . LEU A 1 88 ? -11.333 -11.715 10.918 1.00 98.75 88 LEU A O 1
ATOM 716 N N . LYS A 1 89 ? -11.916 -13.448 12.208 1.00 98.56 89 LYS A N 1
ATOM 717 C CA . LYS A 1 89 ? -13.295 -13.496 11.720 1.00 98.56 89 LYS A CA 1
ATOM 718 C C . LYS A 1 89 ? -14.066 -12.217 12.062 1.00 98.56 89 LYS A C 1
ATOM 720 O O . LYS A 1 89 ? -14.717 -11.666 11.181 1.00 98.56 89 LYS A O 1
ATOM 725 N N . LYS A 1 90 ? -13.953 -11.727 13.298 1.00 98.81 90 LYS A N 1
ATOM 726 C CA . LYS A 1 90 ? -14.594 -10.480 13.745 1.00 98.81 90 LYS A CA 1
ATOM 727 C C . LYS A 1 90 ? -14.062 -9.257 12.999 1.00 98.81 90 LYS A C 1
ATOM 729 O O . LYS A 1 90 ? -14.840 -8.414 12.567 1.00 98.81 90 LYS A O 1
ATOM 734 N N . THR A 1 91 ? -12.748 -9.181 12.799 1.00 98.75 91 THR A N 1
ATOM 735 C CA . THR A 1 91 ? -12.132 -8.092 12.025 1.00 98.75 91 THR A CA 1
ATOM 736 C C . THR A 1 91 ? -12.501 -8.149 10.535 1.00 98.75 91 THR A C 1
ATOM 738 O O . THR A 1 91 ? -12.736 -7.105 9.933 1.00 98.75 91 THR A O 1
ATOM 741 N N . ASP A 1 92 ? -12.632 -9.342 9.941 1.00 98.75 92 ASP A N 1
ATOM 742 C CA . ASP A 1 92 ? -13.165 -9.521 8.582 1.00 98.75 92 ASP A CA 1
ATOM 743 C C . ASP A 1 92 ? -14.634 -9.055 8.485 1.00 98.75 92 ASP A C 1
ATOM 745 O O . ASP A 1 92 ? -15.005 -8.403 7.507 1.00 98.75 92 ASP A O 1
ATOM 749 N N . ASP A 1 93 ? -15.468 -9.370 9.483 1.00 98.81 93 ASP A N 1
ATOM 750 C CA . ASP A 1 93 ? -16.870 -8.932 9.536 1.00 98.81 93 ASP A CA 1
ATOM 751 C C . ASP A 1 93 ? -16.966 -7.396 9.654 1.00 98.81 93 ASP A C 1
ATOM 753 O O . ASP A 1 93 ? -17.701 -6.769 8.887 1.00 98.81 93 ASP A O 1
ATOM 757 N N . LEU A 1 94 ? -16.144 -6.770 10.506 1.00 98.81 94 LEU A N 1
ATOM 758 C CA . LEU A 1 94 ? -16.048 -5.308 10.599 1.00 98.81 94 LEU A CA 1
ATOM 759 C C . LEU A 1 94 ? -15.573 -4.677 9.279 1.00 98.81 94 LEU A C 1
ATOM 761 O O . LEU A 1 94 ? -16.083 -3.636 8.867 1.00 98.81 94 LEU A O 1
ATOM 765 N N . ALA A 1 95 ? -14.614 -5.293 8.581 1.00 98.62 95 ALA A N 1
ATOM 766 C CA . ALA A 1 95 ? -14.130 -4.778 7.300 1.00 98.62 95 ALA A CA 1
ATOM 767 C C . ALA A 1 95 ? -15.248 -4.739 6.242 1.00 98.62 95 ALA A C 1
ATOM 769 O O . ALA A 1 95 ? -15.325 -3.784 5.466 1.00 98.62 95 ALA A O 1
ATOM 770 N N . LEU A 1 96 ? -16.124 -5.753 6.228 1.00 98.62 96 LEU A N 1
ATOM 771 C CA . LEU A 1 96 ? -17.310 -5.798 5.367 1.00 98.62 96 LEU A CA 1
ATOM 772 C C . LEU A 1 96 ? -18.343 -4.730 5.746 1.00 98.62 96 LEU A C 1
ATOM 774 O O . LEU A 1 96 ? -18.975 -4.162 4.859 1.00 98.62 96 LEU A O 1
ATOM 778 N N . GLU A 1 97 ? -18.510 -4.446 7.036 1.00 98.31 97 GLU A N 1
ATOM 779 C CA . GLU A 1 97 ? -19.414 -3.397 7.511 1.00 98.31 97 GLU A CA 1
ATOM 780 C C . GLU A 1 97 ? -18.920 -1.998 7.119 1.00 98.31 97 GLU A C 1
ATOM 782 O O . GLU A 1 97 ? -19.648 -1.241 6.473 1.00 98.31 97 GLU A O 1
ATOM 787 N N . ILE A 1 98 ? -17.663 -1.674 7.439 1.00 97.88 98 ILE A N 1
ATOM 788 C CA . ILE A 1 98 ? -17.052 -0.367 7.149 1.00 97.88 98 ILE A CA 1
ATOM 789 C C . ILE A 1 98 ? -16.989 -0.095 5.643 1.00 97.88 98 ILE A C 1
ATOM 791 O O . ILE A 1 98 ? -17.178 1.040 5.206 1.00 97.88 98 ILE A O 1
ATOM 795 N N . CYS A 1 99 ? -16.725 -1.126 4.839 1.00 97.19 99 CYS A N 1
ATOM 796 C CA . CYS A 1 99 ? -16.591 -1.005 3.388 1.00 97.19 99 CYS A CA 1
ATOM 797 C C . CYS A 1 99 ? -17.851 -1.455 2.637 1.00 97.19 99 CYS A C 1
ATOM 799 O O . CYS A 1 99 ? -17.765 -1.843 1.472 1.00 97.19 99 CYS A O 1
ATOM 801 N N . LYS A 1 100 ? -19.021 -1.428 3.279 1.00 96.69 100 LYS A N 1
ATOM 802 C CA . LYS A 1 100 ? -20.276 -1.848 2.652 1.00 96.69 100 LYS A CA 1
ATOM 803 C C . LYS A 1 100 ? -20.535 -1.085 1.350 1.00 96.69 100 LYS A C 1
ATOM 805 O O . LYS A 1 100 ? -20.495 0.144 1.318 1.00 96.69 100 LYS A O 1
ATOM 810 N N . GLY A 1 101 ? -20.844 -1.816 0.282 1.00 94.62 101 GLY A N 1
ATOM 811 C CA . GLY A 1 101 ? -21.031 -1.263 -1.061 1.00 94.62 101 GLY A CA 1
ATOM 812 C C . GLY A 1 101 ? -19.741 -1.115 -1.873 1.00 94.62 101 GLY A C 1
ATOM 813 O O . GLY A 1 101 ? -19.806 -0.693 -3.027 1.00 94.62 101 GLY A O 1
ATOM 814 N N . ASP A 1 102 ? -18.585 -1.488 -1.317 1.00 96.50 102 ASP A N 1
ATOM 815 C CA . ASP A 1 102 ? -17.323 -1.605 -2.043 1.00 96.50 102 ASP A CA 1
ATOM 816 C C . ASP A 1 102 ? -17.136 -3.041 -2.576 1.00 96.50 102 ASP A C 1
ATOM 818 O O . ASP A 1 102 ? -16.711 -3.937 -1.834 1.00 96.50 102 ASP A O 1
ATOM 822 N N . PRO A 1 103 ? -17.394 -3.298 -3.874 1.00 95.56 103 PRO A N 1
ATOM 823 C CA . PRO A 1 103 ? -17.338 -4.648 -4.423 1.00 95.56 103 PRO A CA 1
ATOM 824 C C . PRO A 1 103 ? -15.925 -5.244 -4.414 1.00 95.56 103 PRO A C 1
ATOM 826 O O . PRO A 1 103 ? -15.793 -6.470 -4.460 1.00 95.56 103 PRO A O 1
ATOM 829 N N . LEU A 1 104 ? -14.869 -4.418 -4.361 1.00 95.56 104 LEU A N 1
ATOM 830 C CA . LEU A 1 104 ? -13.493 -4.912 -4.267 1.00 95.56 104 LEU A CA 1
ATOM 831 C C . LEU A 1 104 ? -13.258 -5.561 -2.905 1.00 95.56 104 LEU A C 1
ATOM 833 O O . LEU A 1 104 ? -12.761 -6.686 -2.847 1.00 95.56 104 LEU A O 1
ATOM 837 N N . VAL A 1 105 ? -13.661 -4.884 -1.828 1.00 97.31 105 VAL A N 1
ATOM 838 C CA . VAL A 1 105 ? -13.502 -5.376 -0.454 1.00 97.31 105 VAL A CA 1
ATOM 839 C C . VAL A 1 105 ? -14.444 -6.545 -0.188 1.00 97.31 105 VAL A C 1
ATOM 841 O O . VAL A 1 105 ? -13.994 -7.603 0.258 1.00 97.31 105 VAL A O 1
ATOM 844 N N . GLU A 1 106 ? -15.728 -6.402 -0.525 1.00 97.75 106 GLU A N 1
ATOM 845 C CA . GLU A 1 106 ? -16.738 -7.428 -0.253 1.00 97.75 106 GLU A CA 1
ATOM 846 C C . GLU A 1 106 ? -16.405 -8.756 -0.933 1.00 97.75 106 GLU A C 1
ATOM 848 O O . GLU A 1 106 ? -16.426 -9.818 -0.301 1.00 97.75 106 GLU A O 1
ATOM 853 N N . ARG A 1 107 ? -16.049 -8.719 -2.222 1.00 98.12 107 ARG A N 1
ATOM 854 C CA . ARG A 1 107 ? -15.672 -9.932 -2.953 1.00 98.12 107 ARG A CA 1
ATOM 855 C C . ARG A 1 107 ? -14.393 -10.538 -2.386 1.00 98.12 107 ARG A C 1
ATOM 857 O O . ARG A 1 107 ? -14.321 -11.758 -2.229 1.00 98.12 107 ARG A O 1
ATOM 864 N N . TRP A 1 108 ? -13.395 -9.705 -2.098 1.00 98.38 108 TRP A N 1
ATOM 865 C CA . TRP A 1 108 ? -12.099 -10.159 -1.616 1.00 98.38 108 TRP A CA 1
ATOM 866 C C . TRP A 1 108 ? -12.195 -10.849 -0.254 1.00 98.38 108 TRP A C 1
ATOM 868 O O . TRP A 1 108 ? -11.780 -12.000 -0.150 1.00 98.38 108 TRP A O 1
ATOM 878 N N . ILE A 1 109 ? -12.782 -10.209 0.761 1.00 98.38 109 ILE A N 1
ATOM 879 C CA . ILE A 1 109 ? -12.867 -10.775 2.117 1.00 98.38 109 ILE A CA 1
ATOM 880 C C . ILE A 1 109 ? -13.620 -12.111 2.099 1.00 98.38 109 ILE A C 1
ATOM 882 O O . ILE A 1 109 ? -13.168 -13.096 2.686 1.00 98.38 109 ILE A O 1
ATOM 886 N N . ASN A 1 110 ? -14.717 -12.198 1.342 1.00 98.12 110 ASN A N 1
ATOM 887 C CA . ASN A 1 110 ? -15.473 -13.442 1.196 1.00 98.12 110 ASN A CA 1
ATOM 888 C C . ASN A 1 110 ? -14.670 -14.566 0.522 1.00 98.12 110 ASN A C 1
ATOM 890 O O . ASN A 1 110 ? -14.786 -15.726 0.921 1.00 98.12 110 ASN A O 1
ATOM 894 N N . LEU A 1 111 ? -13.857 -14.253 -0.492 1.00 98.31 111 LEU A N 1
ATOM 895 C CA . LEU A 1 111 ? -12.961 -15.233 -1.112 1.00 98.31 111 LEU A CA 1
ATOM 896 C C . LEU A 1 111 ? -11.829 -15.630 -0.165 1.00 98.31 111 LEU A C 1
ATOM 898 O O . LEU A 1 111 ? -11.524 -16.816 -0.045 1.00 98.31 111 LEU A O 1
ATOM 902 N N . ALA A 1 112 ? -11.237 -14.662 0.524 1.00 98.12 112 ALA A N 1
ATOM 903 C CA . ALA A 1 112 ? -10.108 -14.862 1.412 1.00 98.12 112 ALA A CA 1
ATOM 904 C C . ALA A 1 112 ? -10.474 -15.785 2.586 1.00 98.12 112 ALA A C 1
ATOM 906 O O . ALA A 1 112 ? -9.747 -16.736 2.859 1.00 98.12 112 ALA A O 1
ATOM 907 N N . ARG A 1 113 ? -11.654 -15.598 3.196 1.00 96.06 113 ARG A N 1
ATOM 908 C CA . ARG A 1 113 ? -12.190 -16.476 4.256 1.00 96.06 113 ARG A CA 1
ATOM 909 C C . ARG A 1 113 ? -12.365 -17.930 3.828 1.00 96.06 113 ARG A C 1
ATOM 911 O O . ARG A 1 113 ? -12.229 -18.828 4.648 1.00 96.06 113 ARG A O 1
ATOM 918 N N . ARG A 1 114 ? -12.715 -18.166 2.561 1.00 97.06 114 ARG A N 1
ATOM 919 C CA . ARG A 1 114 ? -12.996 -19.515 2.042 1.00 97.06 114 ARG A CA 1
ATOM 920 C C . ARG A 1 114 ? -11.741 -20.256 1.601 1.00 97.06 114 ARG A C 1
ATOM 922 O O . ARG A 1 114 ? -11.739 -21.480 1.627 1.00 97.06 114 ARG A O 1
ATOM 929 N N . ASN A 1 115 ? -10.729 -19.526 1.135 1.00 97.88 115 ASN A N 1
ATOM 930 C CA . ASN A 1 115 ? -9.633 -20.118 0.369 1.00 97.88 115 ASN A CA 1
ATOM 931 C C . ASN A 1 115 ? -8.255 -19.953 1.016 1.00 97.88 115 ASN A C 1
ATOM 933 O O . ASN A 1 115 ? -7.358 -20.716 0.670 1.00 97.88 115 ASN A O 1
ATOM 937 N N . LEU A 1 116 ? -8.052 -18.971 1.901 1.00 97.06 116 LEU A N 1
ATOM 938 C CA . LEU A 1 116 ? -6.728 -18.708 2.467 1.00 97.06 116 LEU A CA 1
ATOM 939 C C . LEU A 1 116 ? -6.575 -19.358 3.846 1.00 97.06 116 LEU A C 1
ATOM 941 O O . LEU A 1 116 ? -7.333 -19.011 4.756 1.00 97.06 116 LEU A O 1
ATOM 945 N N . PRO A 1 117 ? -5.595 -20.262 4.027 1.00 96.88 117 PRO A N 1
ATOM 946 C CA . PRO A 1 117 ? -5.239 -20.748 5.350 1.00 96.88 117 PRO A CA 1
ATOM 947 C C . PRO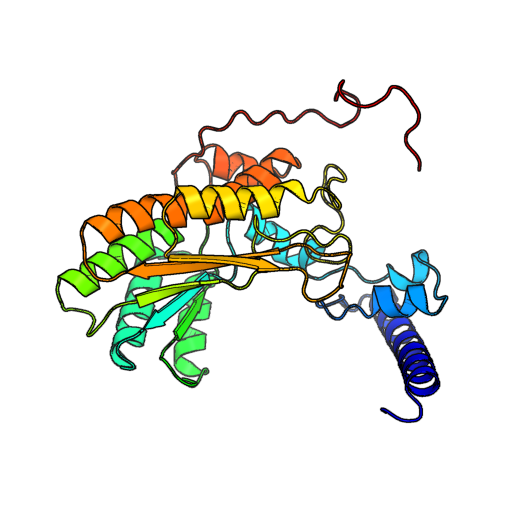 A 1 117 ? -4.558 -19.642 6.168 1.00 96.88 117 PRO A C 1
ATOM 949 O O . PRO A 1 117 ? -4.016 -18.681 5.622 1.00 96.88 117 PRO A O 1
ATOM 952 N N . ILE A 1 118 ? -4.569 -19.799 7.492 1.00 97.25 118 ILE A N 1
ATOM 953 C CA . ILE A 1 118 ? -3.785 -18.955 8.397 1.00 97.25 118 ILE A CA 1
ATOM 954 C C . ILE A 1 118 ? -2.362 -19.515 8.478 1.00 97.25 118 ILE A C 1
ATOM 956 O O . ILE A 1 118 ? -2.171 -20.693 8.780 1.00 97.25 118 ILE A O 1
ATOM 960 N N . GLU A 1 119 ? -1.371 -18.654 8.251 1.00 96.62 119 GLU A N 1
ATOM 961 C CA . GLU A 1 119 ? 0.054 -18.962 8.377 1.00 96.62 119 GLU A CA 1
ATOM 962 C C . GLU A 1 119 ? 0.667 -18.091 9.486 1.00 96.62 119 GLU A C 1
ATOM 964 O O . GLU A 1 119 ? 0.888 -16.896 9.304 1.00 96.62 119 GLU A O 1
ATOM 969 N N . GLY A 1 120 ? 0.936 -18.680 10.656 1.00 97.44 120 GLY A N 1
ATOM 970 C CA . GLY A 1 120 ? 1.425 -17.936 11.823 1.00 97.44 120 GLY A CA 1
ATOM 971 C C . GLY A 1 120 ? 0.298 -17.221 12.573 1.00 97.44 120 GLY A C 1
ATOM 972 O O . GLY A 1 120 ? -0.687 -17.856 12.946 1.00 97.44 120 GLY A O 1
ATOM 973 N N . LEU A 1 121 ? 0.453 -15.917 12.831 1.00 98.38 121 LEU A N 1
ATOM 974 C CA . LEU A 1 121 ? -0.606 -15.117 13.453 1.00 98.38 121 LEU A CA 1
ATOM 975 C C . LEU A 1 121 ? -1.763 -14.901 12.459 1.00 98.38 121 LEU A C 1
ATOM 977 O O . LEU A 1 121 ? -1.498 -14.596 11.293 1.00 98.38 121 LEU A O 1
ATOM 981 N N . PRO A 1 122 ? -3.036 -15.011 12.889 1.00 98.62 122 PRO A N 1
ATOM 982 C CA . PRO A 1 122 ? -4.179 -14.704 12.037 1.00 98.62 122 PRO A CA 1
ATOM 983 C C . PRO A 1 122 ? -4.086 -13.277 11.494 1.00 98.62 122 PRO A C 1
ATOM 985 O O . PRO A 1 122 ? -3.972 -12.316 12.253 1.00 98.62 122 PRO A O 1
ATOM 988 N N . ALA A 1 123 ? -4.115 -13.143 10.172 1.00 98.62 123 ALA A N 1
ATOM 989 C CA . ALA A 1 123 ? -3.922 -11.871 9.497 1.00 98.62 123 ALA A CA 1
ATOM 990 C C . ALA A 1 123 ? -4.735 -11.794 8.206 1.00 98.62 123 ALA A C 1
ATOM 992 O O . ALA A 1 123 ? -5.048 -12.807 7.571 1.00 98.62 123 ALA A O 1
ATOM 993 N N . ARG A 1 124 ? -5.032 -10.568 7.781 1.00 98.62 124 ARG A N 1
ATOM 994 C CA . ARG A 1 124 ? -5.690 -10.280 6.507 1.00 98.62 124 ARG A CA 1
ATOM 995 C C . ARG A 1 124 ? -5.011 -9.097 5.841 1.00 98.62 124 ARG A C 1
ATOM 997 O O . ARG A 1 124 ? -4.593 -8.148 6.490 1.00 98.62 124 ARG A O 1
ATOM 1004 N N . ILE A 1 125 ? -4.924 -9.168 4.520 1.00 98.12 125 ILE A N 1
ATOM 1005 C CA . ILE A 1 125 ? -4.639 -8.036 3.639 1.00 98.12 125 ILE A CA 1
ATOM 1006 C C . ILE A 1 125 ? -5.952 -7.601 2.996 1.00 98.12 125 ILE A C 1
ATOM 1008 O O . ILE A 1 125 ? -6.748 -8.470 2.670 1.00 98.12 125 ILE A O 1
ATOM 1012 N N . CYS A 1 126 ? -6.197 -6.311 2.793 1.00 97.88 126 CYS A N 1
ATOM 1013 C CA . CYS A 1 126 ? -7.353 -5.790 2.065 1.00 97.88 126 CYS A CA 1
ATOM 1014 C C . CYS A 1 126 ? -7.025 -4.409 1.488 1.00 97.88 126 CYS A C 1
ATOM 1016 O O . CYS A 1 126 ? -6.430 -3.585 2.175 1.00 97.88 126 CYS A O 1
ATOM 1018 N N . TYR A 1 127 ? -7.424 -4.128 0.245 1.00 97.62 127 TYR A N 1
ATOM 1019 C CA . TYR A 1 127 ? -7.124 -2.846 -0.401 1.00 97.62 127 TYR A CA 1
ATOM 1020 C C . TYR A 1 127 ? -8.087 -1.732 0.031 1.00 97.62 127 TYR A C 1
ATOM 1022 O O . TYR A 1 127 ? -8.924 -1.282 -0.750 1.00 97.62 127 TYR A O 1
ATOM 1030 N N . MET A 1 128 ? -7.958 -1.283 1.281 1.00 97.56 128 MET A N 1
ATOM 1031 C CA . MET A 1 128 ? -8.704 -0.147 1.834 1.00 97.56 128 MET A CA 1
ATOM 1032 C C . MET A 1 128 ? -8.059 1.187 1.449 1.00 97.56 128 MET A C 1
ATOM 1034 O O . MET A 1 128 ? -6.830 1.322 1.468 1.00 97.56 128 MET A O 1
ATOM 1038 N N . GLY A 1 129 ? -8.893 2.165 1.099 1.00 96.50 129 GLY A N 1
ATOM 1039 C CA . GLY A 1 129 ? -8.467 3.491 0.651 1.00 96.50 129 GLY A CA 1
ATOM 1040 C C . GLY A 1 129 ? -8.376 4.545 1.750 1.00 96.50 129 GLY A C 1
ATOM 1041 O O . GLY A 1 129 ? -8.524 4.256 2.942 1.00 96.50 129 GLY A O 1
ATOM 1042 N N . PHE A 1 130 ? -8.158 5.790 1.320 1.00 97.88 130 PHE A N 1
ATOM 1043 C CA . PHE A 1 130 ? -8.180 6.955 2.203 1.00 97.88 130 PHE A CA 1
ATOM 1044 C C . PHE A 1 130 ? -9.534 7.064 2.933 1.00 97.88 130 PHE A C 1
ATOM 1046 O O . PHE A 1 130 ? -10.589 6.779 2.362 1.00 97.88 130 PHE A O 1
ATOM 1053 N N . GLY A 1 131 ? -9.502 7.412 4.221 1.00 96.94 131 GLY A N 1
ATOM 1054 C CA . GLY A 1 131 ? -10.667 7.426 5.120 1.00 96.94 131 GLY A CA 1
ATOM 1055 C C . GLY A 1 131 ? -11.103 6.040 5.617 1.00 96.94 131 GLY A C 1
ATOM 1056 O O . GLY A 1 131 ? -11.284 5.850 6.817 1.00 96.94 131 GLY A O 1
ATOM 1057 N N . GLN A 1 132 ? -11.198 5.033 4.738 1.00 97.88 132 GLN A N 1
ATOM 1058 C CA . GLN A 1 132 ? -11.574 3.664 5.136 1.00 97.88 132 GLN A CA 1
ATOM 1059 C C . GLN A 1 132 ? -10.592 3.065 6.153 1.00 97.88 132 GLN A C 1
ATOM 1061 O O . GLN A 1 132 ? -11.028 2.520 7.165 1.00 97.88 132 GLN A O 1
ATOM 1066 N N . ARG A 1 133 ? -9.274 3.201 5.920 1.00 98.38 133 ARG A N 1
ATOM 1067 C CA . ARG A 1 133 ? -8.239 2.671 6.833 1.00 98.38 133 ARG A CA 1
ATOM 1068 C C . ARG A 1 133 ? -8.382 3.234 8.245 1.00 98.38 133 ARG A C 1
ATOM 1070 O O . ARG A 1 133 ? -8.391 2.472 9.203 1.00 98.38 133 ARG A O 1
ATOM 1077 N N . ARG A 1 134 ? -8.541 4.557 8.352 1.00 98.25 134 ARG A N 1
ATOM 1078 C CA . ARG A 1 134 ? -8.737 5.285 9.613 1.00 98.25 134 ARG A CA 1
ATOM 1079 C C . ARG A 1 134 ? -9.989 4.798 10.344 1.00 98.25 134 ARG A C 1
ATOM 1081 O O . ARG A 1 134 ? -9.892 4.394 11.498 1.00 98.25 134 ARG A O 1
ATOM 1088 N N . LYS A 1 135 ? -11.141 4.778 9.660 1.00 98.50 135 LYS A N 1
ATOM 1089 C CA . LYS A 1 135 ? -12.418 4.303 10.226 1.00 98.50 135 LYS A CA 1
ATOM 1090 C C . LYS A 1 135 ? -12.302 2.874 10.754 1.00 98.50 135 LYS A C 1
ATOM 1092 O O . LYS A 1 135 ? -12.721 2.599 11.873 1.00 98.50 135 LYS A O 1
ATOM 1097 N N . PHE A 1 136 ? -11.689 1.987 9.972 1.00 98.81 136 PHE A N 1
ATOM 1098 C CA . PHE A 1 136 ? -11.464 0.604 10.374 1.00 98.81 136 PHE A CA 1
ATOM 1099 C C . PHE A 1 136 ? -10.528 0.497 11.584 1.00 98.81 136 PHE A C 1
ATOM 1101 O O . PHE A 1 136 ? -10.853 -0.196 12.541 1.00 98.81 136 PHE A O 1
ATOM 1108 N N . GLY A 1 137 ? -9.395 1.204 11.581 1.00 98.75 137 GLY A N 1
ATOM 1109 C CA . GLY A 1 137 ? -8.423 1.132 12.673 1.00 98.75 137 GLY A CA 1
ATOM 1110 C C . GLY A 1 137 ? -8.963 1.620 14.017 1.00 98.75 137 GLY A C 1
ATOM 1111 O O . GLY A 1 137 ? -8.717 0.975 15.034 1.00 98.75 137 GLY A O 1
ATOM 1112 N N . LEU A 1 138 ? -9.744 2.705 14.018 1.00 98.88 138 LEU A N 1
ATOM 1113 C CA . LEU A 1 138 ? -10.393 3.216 15.230 1.00 98.88 138 LEU A CA 1
ATOM 1114 C C . LEU A 1 138 ? -11.451 2.245 15.766 1.00 98.88 138 LEU A C 1
ATOM 1116 O O . LEU A 1 138 ? -11.447 1.938 16.954 1.00 98.88 138 LEU A O 1
ATOM 1120 N N . ALA A 1 139 ? -12.297 1.697 14.889 1.00 98.88 139 ALA A N 1
ATOM 1121 C CA . ALA A 1 139 ? -13.302 0.711 15.288 1.00 98.88 139 ALA A CA 1
ATOM 1122 C C . ALA A 1 139 ? -12.660 -0.570 15.851 1.00 98.88 139 ALA A C 1
ATOM 1124 O O . ALA A 1 139 ? -13.117 -1.111 16.852 1.00 98.88 139 ALA A O 1
ATOM 1125 N N . ILE A 1 140 ? -11.548 -1.030 15.272 1.00 98.88 140 ILE A N 1
ATOM 1126 C CA . ILE A 1 140 ? -10.774 -2.145 15.831 1.00 98.88 140 ILE A CA 1
ATOM 1127 C C . ILE A 1 140 ? -10.231 -1.809 17.222 1.00 98.88 140 ILE A C 1
ATOM 1129 O O . ILE A 1 140 ? -10.311 -2.649 18.117 1.00 98.88 140 ILE A O 1
ATOM 1133 N N . ASN A 1 141 ? -9.681 -0.609 17.424 1.00 98.94 141 ASN A N 1
ATOM 1134 C CA . ASN A 1 141 ? -9.162 -0.209 18.732 1.00 98.94 141 ASN A CA 1
ATOM 1135 C C . ASN A 1 141 ? -10.271 -0.181 19.795 1.00 98.94 141 ASN A C 1
ATOM 1137 O O . ASN A 1 141 ? -10.064 -0.648 20.915 1.00 98.94 141 ASN A O 1
ATOM 1141 N N . GLU A 1 142 ? -11.470 0.271 19.429 1.00 98.88 142 GLU A N 1
ATOM 1142 C CA . GLU A 1 142 ? -12.658 0.189 20.281 1.00 98.88 142 GLU A CA 1
ATOM 1143 C C . GLU A 1 142 ? -13.031 -1.267 20.612 1.00 98.88 142 GLU A C 1
ATOM 1145 O O . GLU A 1 142 ? -13.226 -1.602 21.781 1.00 98.88 142 GLU A O 1
ATOM 1150 N N . MET A 1 143 ? -13.034 -2.172 19.629 1.00 98.88 143 MET A N 1
ATOM 1151 C CA . MET A 1 143 ? -13.298 -3.597 19.874 1.00 98.88 143 MET A CA 1
ATOM 1152 C C . MET A 1 143 ? -12.262 -4.243 20.812 1.00 98.88 143 MET A C 1
ATOM 1154 O O . MET A 1 143 ? -12.617 -5.108 21.617 1.00 98.88 143 MET A O 1
ATOM 1158 N N . VAL A 1 144 ? -10.986 -3.839 20.741 1.00 98.88 144 VAL A N 1
ATOM 1159 C CA . VAL A 1 144 ? -9.955 -4.278 21.703 1.00 98.88 144 VAL A CA 1
ATOM 1160 C C . VAL A 1 144 ? -10.271 -3.741 23.102 1.00 98.88 144 VAL A C 1
ATOM 1162 O O . VAL A 1 144 ? -10.269 -4.510 24.063 1.00 98.88 144 VAL A O 1
ATOM 1165 N N . ARG A 1 145 ? -10.610 -2.450 23.224 1.00 98.75 145 ARG A N 1
ATOM 1166 C CA . ARG A 1 145 ? -10.981 -1.800 24.497 1.00 98.75 145 ARG A CA 1
ATOM 1167 C C . ARG A 1 145 ? -12.172 -2.472 25.175 1.00 98.75 145 ARG A C 1
ATOM 1169 O O . ARG A 1 145 ? -12.164 -2.659 26.389 1.00 98.75 145 ARG A O 1
ATOM 1176 N N . ASN A 1 146 ? -13.171 -2.860 24.387 1.00 98.62 146 ASN A N 1
ATOM 1177 C CA . ASN A 1 146 ? -14.399 -3.494 24.864 1.00 98.62 146 ASN A CA 1
ATOM 1178 C C . ASN A 1 146 ? -14.232 -4.996 25.163 1.00 98.62 146 ASN A C 1
ATOM 1180 O O . ASN A 1 146 ? -15.166 -5.635 25.649 1.00 98.62 146 ASN A O 1
ATOM 1184 N N . GLY A 1 147 ? -13.062 -5.580 24.875 1.00 98.44 147 GLY A N 1
ATOM 1185 C CA . GLY A 1 147 ? -12.813 -7.015 25.032 1.00 98.44 147 GLY A CA 1
ATOM 1186 C C . GLY A 1 147 ? -13.540 -7.887 24.002 1.00 98.44 147 GLY A C 1
ATOM 1187 O O . GLY A 1 147 ? -13.664 -9.100 24.190 1.00 98.44 147 GLY A O 1
ATOM 1188 N N . GLU A 1 148 ? -14.031 -7.294 22.911 1.00 98.69 148 GLU A N 1
ATOM 1189 C CA . GLU A 1 148 ? -14.615 -8.028 21.788 1.00 98.69 148 GLU A CA 1
ATOM 1190 C C . GLU A 1 148 ? -13.537 -8.782 21.007 1.00 98.69 148 GLU A C 1
ATOM 1192 O O . GLU A 1 148 ? -13.802 -9.880 20.513 1.00 98.69 148 GLU A O 1
ATOM 1197 N N . LEU A 1 149 ? -12.324 -8.229 20.933 1.00 98.75 149 LEU A N 1
ATOM 1198 C CA . LEU A 1 149 ? -11.123 -8.922 20.465 1.00 98.75 149 LEU A CA 1
ATOM 1199 C C . LEU A 1 149 ? -10.285 -9.375 21.662 1.00 98.75 149 LEU A C 1
ATOM 1201 O O . LEU A 1 149 ? -10.190 -8.678 22.672 1.00 98.75 149 LEU A O 1
ATOM 1205 N N . LYS A 1 150 ? -9.665 -10.553 21.561 1.00 98.62 150 LYS A N 1
ATOM 1206 C CA . LYS A 1 150 ? -8.920 -11.163 22.677 1.00 98.62 150 LYS A CA 1
ATOM 1207 C C . LYS A 1 150 ? -7.547 -10.541 22.915 1.00 98.62 150 LYS A C 1
ATOM 1209 O O . LYS A 1 150 ? -6.911 -10.846 23.922 1.00 98.62 150 LYS A O 1
ATOM 1214 N N . GLY A 1 151 ? -7.063 -9.716 21.996 1.00 98.38 151 GLY A N 1
ATOM 1215 C CA . GLY A 1 151 ? -5.793 -9.022 22.141 1.00 98.38 151 GLY A CA 1
ATOM 1216 C C . GLY A 1 151 ? -5.612 -7.907 21.116 1.00 98.38 151 GLY A C 1
ATOM 1217 O O . GLY A 1 151 ? -6.480 -7.712 20.263 1.00 98.38 151 GLY A O 1
ATOM 1218 N N . PRO A 1 152 ? -4.477 -7.191 21.190 1.00 98.81 152 PRO A N 1
ATOM 1219 C CA . PRO A 1 152 ? -4.170 -6.097 20.281 1.00 98.81 152 PRO A CA 1
ATOM 1220 C C . PRO A 1 152 ? -4.173 -6.514 18.810 1.00 98.81 152 PRO A C 1
ATOM 1222 O O . PRO A 1 152 ? -3.937 -7.676 18.462 1.00 98.81 152 PRO A O 1
ATOM 1225 N N . VAL A 1 153 ? -4.359 -5.534 17.934 1.00 98.94 153 VAL A N 1
ATOM 1226 C CA . VAL A 1 153 ? -4.246 -5.712 16.486 1.00 98.94 153 VAL A CA 1
ATOM 1227 C C . VAL A 1 153 ? -3.145 -4.805 15.961 1.00 98.94 153 VAL A C 1
ATOM 1229 O O . VAL A 1 153 ? -3.157 -3.599 16.190 1.00 98.94 153 VAL A O 1
ATOM 1232 N N . ALA A 1 154 ? -2.184 -5.383 15.245 1.00 98.81 154 ALA A N 1
ATOM 1233 C CA . ALA A 1 154 ? -1.166 -4.613 14.544 1.00 98.81 154 ALA A CA 1
ATOM 1234 C C . ALA A 1 154 ? -1.622 -4.348 13.108 1.00 98.81 154 ALA A C 1
ATOM 1236 O O . ALA A 1 154 ? -1.938 -5.283 12.374 1.00 98.81 154 ALA A O 1
ATOM 1237 N N . PHE A 1 155 ? -1.616 -3.089 12.689 1.00 98.75 155 PHE A N 1
ATOM 1238 C CA . PHE A 1 155 ? -1.769 -2.680 11.301 1.00 98.75 155 PHE A CA 1
ATOM 1239 C C . PHE A 1 155 ? -0.411 -2.511 10.647 1.00 98.75 155 PHE A C 1
ATOM 1241 O O . PHE A 1 155 ? 0.529 -1.983 11.239 1.00 98.75 155 PHE A O 1
ATOM 1248 N N . SER A 1 156 ? -0.315 -2.929 9.395 1.00 97.62 156 SER A N 1
ATOM 1249 C CA . SER A 1 156 ? 0.854 -2.703 8.559 1.00 97.62 156 SER A CA 1
ATOM 1250 C C . SER A 1 156 ? 0.422 -2.667 7.096 1.00 97.62 156 SER A C 1
ATOM 1252 O O . SER A 1 156 ? -0.763 -2.701 6.764 1.00 97.62 156 SER A O 1
ATOM 1254 N N . ARG A 1 157 ? 1.388 -2.596 6.198 1.00 97.31 157 ARG A N 1
ATOM 1255 C CA . ARG A 1 157 ? 1.204 -2.730 4.759 1.00 97.31 157 ARG A CA 1
ATOM 1256 C C . ARG A 1 157 ? 2.512 -3.188 4.144 1.00 97.31 157 ARG A C 1
ATOM 1258 O O . ARG A 1 157 ? 3.566 -3.088 4.769 1.00 97.31 157 ARG A O 1
ATOM 1265 N N . ASP A 1 158 ? 2.436 -3.690 2.920 1.00 94.69 158 ASP A N 1
ATOM 1266 C CA . ASP A 1 158 ? 3.648 -3.762 2.109 1.00 94.69 158 ASP A CA 1
ATOM 1267 C C . ASP A 1 158 ? 4.199 -2.342 1.868 1.00 94.69 158 ASP A C 1
ATOM 1269 O O . ASP A 1 158 ? 3.489 -1.336 1.998 1.00 94.69 158 ASP A O 1
ATOM 1273 N N . ASN A 1 159 ? 5.470 -2.253 1.501 1.00 93.69 159 ASN A N 1
ATOM 1274 C CA . ASN A 1 159 ? 6.094 -0.977 1.180 1.00 93.69 159 ASN A CA 1
ATOM 1275 C C . ASN A 1 159 ? 5.623 -0.454 -0.188 1.00 93.69 159 ASN A C 1
ATOM 1277 O O . ASN A 1 159 ? 5.748 0.741 -0.456 1.00 93.69 159 ASN A O 1
ATOM 1281 N N . LEU A 1 160 ? 5.043 -1.328 -1.022 1.00 92.94 160 LEU A N 1
ATOM 1282 C CA . LEU A 1 160 ? 4.283 -0.967 -2.217 1.00 92.94 160 LEU A CA 1
ATOM 1283 C C . LEU A 1 160 ? 2.941 -0.346 -1.806 1.00 92.94 160 LEU A C 1
ATOM 1285 O O . LEU A 1 160 ? 1.951 -1.047 -1.637 1.00 92.94 160 LEU A O 1
ATOM 1289 N N . ASP A 1 161 ? 2.894 0.970 -1.637 1.00 96.12 161 ASP A N 1
ATOM 1290 C CA . ASP A 1 161 ? 1.655 1.718 -1.412 1.00 96.12 161 ASP A CA 1
ATOM 1291 C C . ASP A 1 161 ? 1.740 3.109 -2.054 1.00 96.12 161 ASP A C 1
ATOM 1293 O O . ASP A 1 161 ? 2.816 3.615 -2.374 1.00 96.12 161 ASP A O 1
ATOM 1297 N N . SER A 1 162 ? 0.583 3.733 -2.252 1.00 93.44 162 SER A N 1
ATOM 1298 C CA . SER A 1 162 ? 0.373 4.967 -3.013 1.00 93.44 162 SER A CA 1
ATOM 1299 C C . SER A 1 162 ? 1.346 6.115 -2.696 1.00 93.44 162 SER A C 1
ATOM 1301 O O . SER A 1 162 ? 1.679 6.895 -3.590 1.00 93.44 162 SER A O 1
ATOM 1303 N N . GLY A 1 163 ? 1.803 6.244 -1.448 1.00 95.62 163 GLY A N 1
ATOM 1304 C CA . GLY A 1 163 ? 2.707 7.313 -1.010 1.00 95.62 163 GLY A CA 1
ATOM 1305 C C . GLY A 1 163 ? 4.089 6.858 -0.550 1.00 95.62 163 GLY A C 1
ATOM 1306 O O . GLY A 1 163 ? 4.901 7.703 -0.185 1.00 95.62 163 GLY A O 1
ATOM 1307 N N . SER A 1 164 ? 4.364 5.554 -0.535 1.00 95.62 164 SER A N 1
ATOM 1308 C CA . SER A 1 164 ? 5.486 4.990 0.222 1.00 95.62 164 SER A CA 1
ATOM 1309 C C . SER A 1 164 ? 6.579 4.370 -0.630 1.00 95.62 164 SER A C 1
ATOM 1311 O O . SER A 1 164 ? 7.511 3.805 -0.074 1.00 95.62 164 SER A O 1
ATOM 1313 N N . ILE A 1 165 ? 6.489 4.436 -1.958 1.00 93.12 165 ILE A N 1
ATOM 1314 C CA . ILE A 1 165 ? 7.482 3.843 -2.857 1.00 93.12 165 ILE A CA 1
ATOM 1315 C C . ILE A 1 165 ? 7.694 4.694 -4.100 1.00 93.12 165 ILE A C 1
ATOM 1317 O O . ILE A 1 165 ? 6.760 5.249 -4.680 1.00 93.12 165 ILE A O 1
ATOM 1321 N N . VAL A 1 166 ? 8.954 4.774 -4.510 1.00 91.69 166 VAL A N 1
ATOM 1322 C CA . VAL A 1 166 ? 9.378 5.304 -5.801 1.00 91.69 166 VAL A CA 1
ATOM 1323 C C . VAL A 1 166 ? 10.283 4.270 -6.437 1.00 91.69 166 VAL A C 1
ATOM 1325 O O . VAL A 1 166 ? 11.248 3.810 -5.825 1.00 91.69 166 VAL A O 1
ATOM 1328 N N . ASN A 1 167 ? 9.927 3.894 -7.657 1.00 89.38 167 ASN A N 1
ATOM 1329 C CA . ASN A 1 167 ? 10.612 2.907 -8.465 1.00 89.38 167 ASN A CA 1
ATOM 1330 C C . ASN A 1 167 ? 10.253 3.179 -9.937 1.00 89.38 167 ASN A C 1
ATOM 1332 O O . ASN A 1 167 ? 9.169 2.795 -10.395 1.00 89.38 167 ASN A O 1
ATOM 1336 N N . PRO A 1 168 ? 11.141 3.852 -10.682 1.00 84.69 168 PRO A N 1
ATOM 1337 C CA . PRO A 1 168 ? 10.848 4.367 -12.024 1.00 84.69 168 PRO A CA 1
ATOM 1338 C C . PRO A 1 168 ? 10.547 3.280 -13.059 1.00 84.69 168 PRO A C 1
ATOM 1340 O O . PRO A 1 168 ? 10.035 3.564 -14.133 1.00 84.69 168 PRO A O 1
ATOM 1343 N N . THR A 1 169 ? 10.891 2.029 -12.751 1.00 79.56 169 THR A N 1
ATOM 1344 C CA . THR A 1 169 ? 10.648 0.878 -13.632 1.00 79.56 169 THR A CA 1
ATOM 1345 C C . THR A 1 169 ? 9.380 0.100 -13.275 1.00 79.56 169 THR A C 1
ATOM 1347 O O . THR A 1 169 ? 9.084 -0.895 -13.932 1.00 79.56 169 THR A O 1
ATOM 1350 N N . PHE A 1 170 ? 8.657 0.530 -12.233 1.00 85.00 170 PHE A N 1
ATOM 1351 C CA . PHE A 1 170 ? 7.496 -0.162 -11.678 1.00 85.00 170 PHE A CA 1
ATOM 1352 C C . PHE A 1 170 ? 6.464 0.817 -11.105 1.00 85.00 170 PHE A C 1
ATOM 1354 O O . PHE A 1 170 ? 5.626 1.345 -11.832 1.00 85.00 170 PHE A O 1
ATOM 1361 N N . GLU A 1 171 ? 6.482 1.056 -9.791 1.00 89.25 171 GLU A N 1
ATOM 1362 C CA . GLU A 1 171 ? 5.403 1.738 -9.082 1.00 89.25 171 GLU A CA 1
ATOM 1363 C C . GLU A 1 171 ? 5.195 3.185 -9.556 1.00 89.25 171 GLU A C 1
ATOM 1365 O O . GLU A 1 171 ? 4.056 3.643 -9.724 1.00 89.25 171 GLU A O 1
ATOM 1370 N N . SER A 1 172 ? 6.294 3.886 -9.837 1.00 91.12 172 SER A N 1
ATOM 1371 C CA . SER A 1 172 ? 6.293 5.261 -10.338 1.00 91.12 172 SER A CA 1
ATOM 1372 C C . SER A 1 172 ? 6.567 5.363 -11.839 1.00 91.12 172 SER A C 1
ATOM 1374 O O . SER A 1 172 ? 6.810 6.460 -12.314 1.00 91.12 172 SER A O 1
ATOM 1376 N N . GLU A 1 173 ? 6.496 4.268 -12.598 1.00 91.06 173 GLU A N 1
ATOM 1377 C CA . GLU A 1 173 ? 6.689 4.286 -14.056 1.00 91.06 173 GLU A CA 1
ATOM 1378 C C . GLU A 1 173 ? 5.563 5.059 -14.768 1.00 91.06 173 GLU A C 1
ATOM 1380 O O . GLU A 1 173 ? 4.384 4.749 -14.584 1.00 91.06 173 GLU A O 1
ATOM 1385 N N . ASN A 1 174 ? 5.886 6.012 -15.640 1.00 91.12 174 ASN A N 1
ATOM 1386 C CA . ASN A 1 174 ? 4.920 6.804 -16.408 1.00 91.12 174 ASN A CA 1
ATOM 1387 C C . ASN A 1 174 ? 3.983 7.645 -15.518 1.00 91.12 174 ASN A C 1
ATOM 1389 O O . ASN A 1 174 ? 2.754 7.604 -15.667 1.00 91.12 174 ASN A O 1
ATOM 1393 N N . MET A 1 175 ? 4.526 8.397 -14.556 1.00 93.38 175 MET A N 1
ATOM 1394 C CA . MET A 1 175 ? 3.749 9.429 -13.867 1.00 93.38 175 MET A CA 1
ATOM 1395 C C . MET A 1 175 ? 3.321 10.511 -14.870 1.00 93.38 175 MET A C 1
ATOM 1397 O O . MET A 1 175 ? 4.070 10.884 -15.769 1.00 93.38 175 MET A O 1
ATOM 1401 N N . LYS A 1 176 ? 2.102 11.044 -14.719 1.00 91.44 176 LYS A N 1
ATOM 1402 C CA . LYS A 1 176 ? 1.521 12.028 -15.654 1.00 91.44 176 LYS A CA 1
ATOM 1403 C C . LYS A 1 176 ? 2.336 13.317 -15.793 1.00 91.44 176 LYS A C 1
ATOM 1405 O O . LYS A 1 176 ? 2.272 13.961 -16.834 1.00 91.44 176 LYS A O 1
ATOM 1410 N N . ASP A 1 177 ? 3.065 13.694 -14.752 1.00 89.69 177 ASP A N 1
ATOM 1411 C CA . ASP A 1 177 ? 3.936 14.867 -14.693 1.00 89.69 177 ASP A CA 1
ATOM 1412 C C . ASP A 1 177 ? 5.411 14.547 -15.001 1.00 89.69 177 ASP A C 1
ATOM 1414 O O . ASP A 1 177 ? 6.249 15.444 -14.944 1.00 89.69 177 ASP A O 1
ATOM 1418 N N . GLY A 1 178 ? 5.740 13.287 -15.316 1.00 90.62 178 GLY A N 1
ATOM 1419 C CA . GLY A 1 178 ? 7.117 12.810 -15.468 1.00 90.62 178 GLY A CA 1
ATOM 1420 C C . GLY A 1 178 ? 7.881 12.667 -14.145 1.00 90.62 178 GLY A C 1
ATOM 1421 O O . GLY A 1 178 ? 9.100 12.498 -14.157 1.00 90.62 178 GLY A O 1
ATOM 1422 N N . GLY A 1 179 ? 7.194 12.737 -12.997 1.00 89.69 179 GLY A N 1
ATOM 1423 C CA . GLY A 1 179 ? 7.765 12.656 -11.649 1.00 89.69 179 GLY A CA 1
ATOM 1424 C C . GLY A 1 179 ? 8.231 11.260 -11.211 1.00 89.69 179 GLY A C 1
ATOM 1425 O O . GLY A 1 179 ? 8.254 10.969 -10.013 1.00 89.69 179 GLY A O 1
ATOM 1426 N N . ASP A 1 180 ? 8.593 10.386 -12.150 1.00 90.44 180 ASP A N 1
ATOM 1427 C CA . ASP A 1 180 ? 8.923 8.972 -11.933 1.00 90.44 180 ASP A CA 1
ATOM 1428 C C . ASP A 1 180 ? 10.090 8.777 -10.952 1.00 90.44 180 ASP A C 1
ATOM 1430 O O . ASP A 1 180 ? 10.131 7.783 -10.225 1.00 90.44 180 ASP A O 1
ATOM 1434 N N . LEU A 1 181 ? 11.016 9.742 -10.920 1.00 91.00 181 LEU A N 1
ATOM 1435 C CA . LEU A 1 181 ? 12.269 9.725 -10.154 1.00 91.00 181 LEU A CA 1
ATOM 1436 C C . LEU A 1 181 ? 12.223 10.545 -8.851 1.00 91.00 181 LEU A C 1
ATOM 1438 O O . LEU A 1 181 ? 13.221 10.596 -8.134 1.00 91.00 181 LEU A O 1
ATOM 1442 N N . ILE A 1 182 ? 11.106 11.208 -8.529 1.00 91.94 182 ILE A N 1
ATOM 1443 C CA . ILE A 1 182 ? 11.017 12.085 -7.349 1.00 91.94 182 ILE A CA 1
ATOM 1444 C C . ILE A 1 182 ? 10.913 11.233 -6.081 1.00 91.94 182 ILE A C 1
ATOM 1446 O O . ILE A 1 182 ? 9.825 10.796 -5.708 1.00 91.94 182 ILE A O 1
ATOM 1450 N N . SER A 1 183 ? 12.040 11.016 -5.400 1.00 92.44 183 SER A N 1
ATOM 1451 C CA . SER A 1 183 ? 12.128 10.194 -4.185 1.00 92.44 183 SER A CA 1
ATOM 1452 C C . SER A 1 183 ? 11.697 10.903 -2.898 1.00 92.44 183 SER A C 1
ATOM 1454 O O . SER A 1 183 ? 11.681 10.266 -1.848 1.00 92.44 183 SER A O 1
ATOM 1456 N N . ASP A 1 184 ? 11.336 12.187 -2.945 1.00 94.81 184 ASP A N 1
ATOM 1457 C CA . ASP A 1 184 ? 10.920 12.947 -1.756 1.00 94.81 184 ASP A CA 1
ATOM 1458 C C . ASP A 1 184 ? 9.692 12.327 -1.073 1.00 94.81 184 ASP A C 1
ATOM 1460 O O . ASP A 1 184 ? 9.592 12.322 0.152 1.00 94.81 184 ASP A O 1
ATOM 1464 N N . TRP A 1 185 ? 8.774 11.749 -1.856 1.00 95.62 185 TRP A N 1
ATOM 1465 C CA . TRP A 1 185 ? 7.500 11.227 -1.361 1.00 95.62 185 TRP A CA 1
ATOM 1466 C C . TRP A 1 185 ? 7.641 10.100 -0.321 1.00 95.62 185 TRP A C 1
ATOM 1468 O O . TRP A 1 185 ? 7.088 10.269 0.766 1.00 95.62 185 TRP A O 1
ATOM 1478 N N . PRO A 1 186 ? 8.397 9.003 -0.558 1.00 95.12 186 PRO A N 1
ATOM 1479 C CA . PRO A 1 186 ? 8.665 8.006 0.479 1.00 95.12 186 PRO A CA 1
ATOM 1480 C C . PRO A 1 186 ? 9.284 8.597 1.751 1.00 95.12 186 PRO A C 1
ATOM 1482 O O . PRO A 1 186 ? 8.859 8.257 2.852 1.00 95.12 186 PRO A O 1
ATOM 1485 N N . TYR A 1 187 ? 10.251 9.515 1.638 1.00 96.06 187 TYR A N 1
ATOM 1486 C CA . TYR A 1 187 ? 10.866 10.127 2.822 1.00 96.06 187 TYR A CA 1
ATOM 1487 C C . TYR A 1 187 ? 9.870 10.978 3.610 1.00 96.06 187 TYR A C 1
ATOM 1489 O O . TYR A 1 187 ? 9.801 10.861 4.833 1.00 96.06 187 TYR A O 1
ATOM 1497 N N . LEU A 1 188 ? 9.060 11.785 2.922 1.00 96.75 188 LEU A N 1
ATOM 1498 C CA . LEU A 1 188 ? 7.976 12.533 3.550 1.00 96.75 188 LEU A CA 1
ATOM 1499 C C . LEU A 1 188 ? 6.942 11.595 4.180 1.00 96.75 188 LEU A C 1
ATOM 1501 O O . LE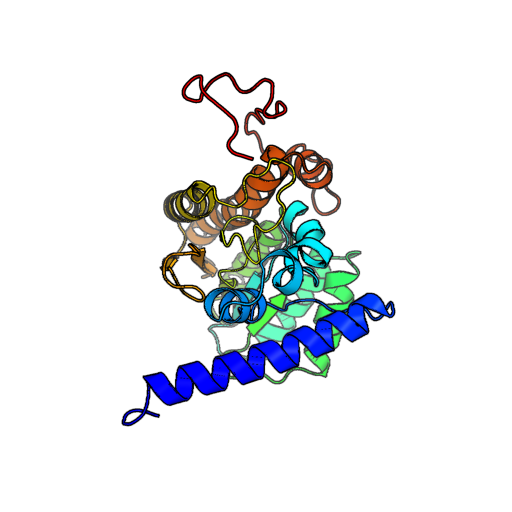U A 1 1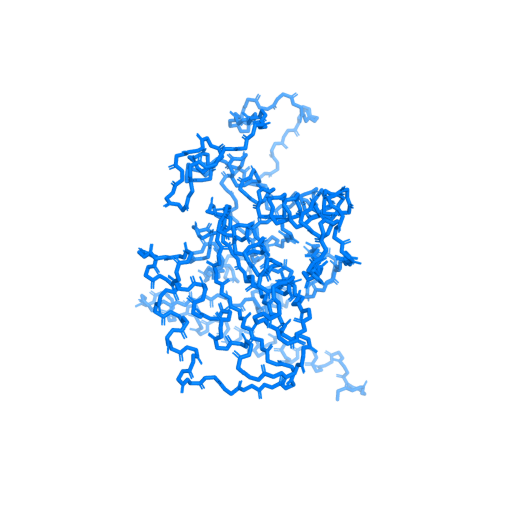88 ? 6.477 11.886 5.276 1.00 96.75 188 LEU A O 1
ATOM 1505 N N . ASN A 1 189 ? 6.631 10.453 3.559 1.00 97.88 189 ASN A N 1
ATOM 1506 C CA . ASN A 1 189 ? 5.757 9.438 4.148 1.00 97.88 189 ASN A CA 1
ATOM 1507 C C . ASN A 1 189 ? 6.341 8.907 5.466 1.00 97.88 189 ASN A C 1
ATOM 1509 O O . ASN A 1 189 ? 5.639 8.909 6.472 1.00 97.88 189 ASN A O 1
ATOM 1513 N N . ALA A 1 190 ? 7.622 8.525 5.508 1.00 97.69 190 ALA A N 1
ATOM 1514 C CA . ALA A 1 190 ? 8.257 8.078 6.752 1.00 97.69 190 ALA A CA 1
ATOM 1515 C C . ALA A 1 190 ? 8.268 9.161 7.840 1.00 97.69 190 ALA A C 1
ATOM 1517 O O . ALA A 1 190 ? 7.935 8.874 8.989 1.00 97.69 190 ALA A O 1
ATOM 1518 N N . LEU A 1 191 ? 8.637 10.398 7.493 1.00 98.06 191 LEU A N 1
ATOM 1519 C CA . LEU A 1 191 ? 8.680 11.509 8.448 1.00 98.06 191 LEU A CA 1
ATOM 1520 C C . LEU A 1 191 ? 7.289 11.844 8.991 1.00 98.06 191 LEU A C 1
ATOM 1522 O O . LEU A 1 191 ? 7.134 12.057 10.192 1.00 98.06 191 LEU A O 1
ATOM 1526 N N . LEU A 1 192 ? 6.277 11.852 8.125 1.00 96.81 192 LEU A N 1
ATOM 1527 C CA . LEU A 1 192 ? 4.902 12.144 8.503 1.00 96.81 192 LEU A CA 1
ATOM 1528 C C . LEU A 1 192 ? 4.308 11.027 9.370 1.00 96.81 192 LEU A C 1
ATOM 1530 O O . LEU A 1 192 ? 3.667 11.317 10.373 1.00 96.81 192 LEU A O 1
ATOM 1534 N N . ASN A 1 193 ? 4.595 9.765 9.050 1.00 98.25 193 ASN A N 1
ATOM 1535 C CA . ASN A 1 193 ? 4.204 8.615 9.868 1.00 98.25 193 ASN A CA 1
ATOM 1536 C C . ASN A 1 193 ? 4.891 8.597 11.240 1.00 98.25 193 ASN A C 1
ATOM 1538 O O . ASN A 1 193 ? 4.257 8.260 12.240 1.00 98.25 193 ASN A O 1
ATOM 1542 N N . CYS A 1 194 ? 6.161 9.005 11.304 1.00 98.06 194 CYS A N 1
ATOM 1543 C CA . CYS A 1 194 ? 6.877 9.214 12.561 1.00 98.06 194 CYS A CA 1
ATOM 1544 C C . CYS A 1 194 ? 6.203 10.308 13.402 1.00 98.06 194 CYS A C 1
ATOM 1546 O O . CYS A 1 194 ? 5.870 10.079 14.562 1.00 98.06 194 CYS A O 1
ATOM 1548 N N . ALA A 1 195 ? 5.917 11.466 12.798 1.00 97.94 195 ALA A N 1
ATOM 1549 C CA . ALA A 1 195 ? 5.229 12.566 13.472 1.00 97.94 195 ALA A CA 1
ATOM 1550 C C . ALA A 1 195 ? 3.796 12.209 13.910 1.00 97.94 195 ALA A C 1
ATOM 1552 O O . ALA A 1 195 ? 3.319 12.732 14.912 1.00 97.94 195 ALA A O 1
ATOM 1553 N N . ALA A 1 196 ? 3.122 11.314 13.183 1.00 97.25 196 ALA A N 1
ATOM 1554 C CA . ALA A 1 196 ? 1.777 10.838 13.494 1.00 97.25 196 ALA A CA 1
ATOM 1555 C C . ALA A 1 196 ? 1.729 9.716 14.549 1.00 97.25 196 ALA A C 1
ATOM 1557 O O . ALA A 1 196 ? 0.639 9.293 14.928 1.00 97.25 196 ALA A O 1
ATOM 1558 N N . GLY A 1 197 ? 2.880 9.241 15.038 1.00 97.38 197 GLY A N 1
ATOM 1559 C CA . GLY A 1 197 ? 2.945 8.281 16.143 1.00 97.38 197 GLY A CA 1
ATOM 1560 C C . GLY A 1 197 ? 2.844 6.806 15.742 1.00 97.38 197 GLY A C 1
ATOM 1561 O O . GLY A 1 197 ? 2.384 5.999 16.550 1.00 97.38 197 GLY A O 1
ATOM 1562 N N . CYS A 1 198 ? 3.271 6.432 14.528 1.00 98.12 198 CYS A N 1
ATOM 1563 C CA . CYS A 1 198 ? 3.436 5.014 14.176 1.00 98.12 198 CYS A CA 1
ATOM 1564 C C . CYS A 1 198 ? 4.437 4.320 15.117 1.00 98.12 198 CYS A C 1
ATOM 1566 O O . CYS A 1 198 ? 5.494 4.873 15.419 1.00 98.12 198 CYS A O 1
ATOM 1568 N N . ASP A 1 199 ? 4.145 3.080 15.510 1.00 98.19 199 ASP A N 1
ATOM 1569 C CA . ASP A 1 199 ? 4.976 2.282 16.422 1.00 98.19 199 ASP A CA 1
ATOM 1570 C C . ASP A 1 199 ? 6.304 1.833 15.796 1.00 98.19 199 ASP A C 1
ATOM 1572 O O . ASP A 1 199 ? 7.310 1.674 16.489 1.00 98.19 199 ASP A O 1
ATOM 1576 N N . LEU A 1 200 ? 6.327 1.627 14.476 1.00 97.94 200 LEU A N 1
ATOM 1577 C CA . LEU A 1 200 ? 7.545 1.322 13.730 1.00 97.94 200 LEU A CA 1
ATOM 1578 C C . LEU A 1 200 ? 7.510 1.986 12.360 1.00 97.94 200 LEU A C 1
ATOM 1580 O O . LEU A 1 200 ? 6.508 1.918 11.651 1.00 97.94 200 LEU A O 1
ATOM 1584 N N . ILE A 1 201 ? 8.643 2.568 11.972 1.00 97.12 201 ILE A N 1
ATOM 1585 C CA . ILE A 1 201 ? 8.887 3.106 10.637 1.00 97.12 201 ILE A CA 1
ATOM 1586 C C . ILE A 1 201 ? 10.160 2.458 10.098 1.00 97.12 201 ILE A C 1
ATOM 1588 O O . ILE A 1 201 ? 11.199 2.453 10.759 1.00 97.12 201 ILE A O 1
ATOM 1592 N N . ALA A 1 202 ? 10.085 1.924 8.884 1.00 95.06 202 ALA A N 1
ATOM 1593 C CA . ALA A 1 202 ? 11.224 1.375 8.166 1.00 95.06 202 ALA A CA 1
ATOM 1594 C C . ALA A 1 202 ? 11.455 2.177 6.886 1.00 95.06 202 ALA A C 1
ATOM 1596 O O . ALA A 1 202 ? 10.517 2.417 6.133 1.00 95.06 202 ALA A O 1
ATOM 1597 N N . ILE A 1 203 ? 12.706 2.551 6.618 1.00 93.12 203 ILE A N 1
ATOM 1598 C CA . ILE A 1 203 ? 13.134 3.136 5.341 1.00 93.12 203 ILE A CA 1
ATOM 1599 C C . ILE A 1 203 ? 14.075 2.133 4.691 1.00 93.12 203 ILE A C 1
ATOM 1601 O O . ILE A 1 203 ? 15.046 1.695 5.311 1.00 93.12 203 ILE A O 1
ATOM 1605 N N . GLN A 1 204 ? 13.767 1.727 3.465 1.00 89.50 204 GLN A N 1
ATOM 1606 C CA . GLN A 1 204 ? 14.436 0.613 2.813 1.00 89.50 204 GLN A CA 1
ATOM 1607 C C . GLN A 1 204 ? 14.730 0.919 1.344 1.00 89.50 204 GLN A C 1
ATOM 1609 O O . GLN A 1 204 ? 14.000 1.626 0.655 1.00 89.50 204 GLN A O 1
ATOM 1614 N N . ALA A 1 205 ? 15.819 0.323 0.867 1.00 80.75 205 ALA A N 1
ATOM 1615 C CA . ALA A 1 205 ? 16.161 0.217 -0.543 1.00 80.75 205 ALA A CA 1
ATOM 1616 C C . ALA A 1 205 ? 16.260 -1.275 -0.874 1.00 80.75 205 ALA A C 1
ATOM 1618 O O . ALA A 1 205 ? 17.344 -1.854 -0.936 1.00 80.75 205 ALA A O 1
ATOM 1619 N N . ASN A 1 206 ? 15.105 -1.929 -0.971 1.00 65.00 206 ASN A N 1
ATOM 1620 C CA . ASN A 1 206 ? 15.017 -3.326 -1.394 1.00 65.00 206 ASN A CA 1
ATOM 1621 C C . ASN A 1 206 ? 14.516 -3.393 -2.840 1.00 65.00 206 ASN A C 1
ATOM 1623 O O . ASN A 1 206 ? 13.954 -2.415 -3.325 1.00 65.00 206 ASN A O 1
ATOM 1627 N N . TYR A 1 207 ? 14.665 -4.553 -3.480 1.00 67.50 207 TYR A N 1
ATOM 1628 C CA . TYR A 1 207 ? 14.231 -4.849 -4.844 1.00 67.50 207 TYR A CA 1
ATOM 1629 C C . TYR A 1 207 ? 15.261 -4.465 -5.928 1.00 67.50 207 TYR A C 1
ATOM 1631 O O . TYR A 1 207 ? 16.032 -5.325 -6.359 1.00 67.50 207 TYR A O 1
ATOM 1639 N N . SER A 1 208 ? 15.372 -3.184 -6.287 1.00 69.00 208 SER A N 1
ATOM 1640 C CA . SER A 1 208 ? 16.424 -2.669 -7.182 1.00 69.00 208 SER A CA 1
ATOM 1641 C C . SER A 1 208 ? 17.377 -1.785 -6.382 1.00 69.00 208 SER A C 1
ATOM 1643 O O . SER A 1 208 ? 17.143 -0.586 -6.232 1.00 69.00 208 SER A O 1
ATOM 1645 N N . MET A 1 209 ? 18.432 -2.380 -5.810 1.00 70.81 209 MET A N 1
ATOM 1646 C CA . MET A 1 209 ? 19.383 -1.635 -4.973 1.00 70.81 209 MET A CA 1
ATOM 1647 C C . MET A 1 209 ? 19.942 -0.422 -5.726 1.00 70.81 209 MET A C 1
ATOM 1649 O O . MET A 1 209 ? 20.599 -0.577 -6.752 1.00 70.81 209 MET A O 1
ATOM 1653 N N . GLY A 1 210 ? 19.687 0.772 -5.187 1.00 77.94 210 GLY A N 1
ATOM 1654 C CA . GLY A 1 210 ? 20.110 2.049 -5.767 1.00 77.94 210 GLY A CA 1
ATOM 1655 C C . GLY A 1 210 ? 19.109 2.707 -6.724 1.00 77.94 210 GLY A C 1
ATOM 1656 O O . GLY A 1 210 ? 19.360 3.831 -7.138 1.00 77.94 210 GLY A O 1
ATOM 1657 N N . GLU A 1 211 ? 17.985 2.061 -7.049 1.00 79.19 211 GLU A N 1
ATOM 1658 C CA . GLU A 1 211 ? 16.983 2.596 -7.993 1.00 79.19 211 GLU A CA 1
ATOM 1659 C C . GLU A 1 211 ? 15.583 2.747 -7.394 1.00 79.19 211 GLU A C 1
ATOM 1661 O O . GLU A 1 211 ? 14.746 3.446 -7.961 1.00 79.19 211 GLU A O 1
ATOM 1666 N N . ALA A 1 212 ? 15.323 2.096 -6.259 1.00 87.88 212 ALA A N 1
ATOM 1667 C CA . ALA A 1 212 ? 14.055 2.188 -5.556 1.00 87.88 212 ALA A CA 1
ATOM 1668 C C . ALA A 1 212 ? 14.263 2.589 -4.095 1.00 87.88 212 ALA A C 1
ATOM 1670 O O . ALA A 1 212 ? 15.184 2.112 -3.424 1.00 87.88 212 ALA A O 1
ATOM 1671 N N . VAL A 1 213 ? 13.368 3.443 -3.608 1.00 91.38 213 VAL A N 1
ATOM 1672 C CA . VAL A 1 213 ? 13.277 3.836 -2.200 1.00 91.38 213 VAL A CA 1
ATOM 1673 C C . VAL A 1 213 ? 11.848 3.627 -1.754 1.00 91.38 213 VAL A C 1
ATOM 1675 O O . VAL A 1 213 ? 10.910 4.033 -2.445 1.00 91.38 213 VAL A O 1
ATOM 1678 N N . HIS A 1 214 ? 11.682 3.002 -0.595 1.00 92.75 214 HIS A N 1
ATOM 1679 C CA . HIS A 1 214 ? 10.365 2.761 -0.041 1.00 92.75 214 HIS A CA 1
ATOM 1680 C C . HIS A 1 214 ? 10.342 2.718 1.480 1.00 92.75 214 HIS A C 1
ATOM 1682 O O . HIS A 1 214 ? 11.376 2.601 2.143 1.00 92.75 214 HIS A O 1
ATOM 1688 N N . THR A 1 215 ? 9.142 2.870 2.028 1.00 95.38 215 THR A N 1
ATOM 1689 C CA . THR A 1 215 ? 8.903 2.965 3.462 1.00 95.38 215 THR A CA 1
ATOM 1690 C C . THR A 1 215 ? 7.818 2.002 3.913 1.00 95.38 215 THR A C 1
ATOM 1692 O O . THR A 1 215 ? 6.797 1.818 3.248 1.00 95.38 215 THR A O 1
ATOM 1695 N N . GLY A 1 216 ? 8.047 1.392 5.070 1.00 95.75 216 GLY A N 1
ATOM 1696 C CA . GLY A 1 216 ? 7.112 0.504 5.750 1.00 95.75 216 GLY A CA 1
ATOM 1697 C C . GLY A 1 216 ? 6.715 1.073 7.103 1.00 95.75 216 GLY A C 1
ATOM 1698 O O . GLY A 1 216 ? 7.466 1.848 7.702 1.00 95.75 216 GLY A O 1
ATOM 1699 N N . VAL A 1 217 ? 5.542 0.676 7.586 1.00 97.44 217 VAL A N 1
ATOM 1700 C CA . VAL A 1 217 ? 4.999 1.136 8.868 1.00 97.44 217 VAL A CA 1
ATOM 1701 C C . VAL A 1 217 ? 4.348 0.005 9.650 1.00 97.44 217 VAL A C 1
ATOM 1703 O O . VAL A 1 217 ? 3.885 -0.988 9.081 1.00 97.44 217 VAL A O 1
ATOM 1706 N N . THR A 1 218 ? 4.306 0.154 10.969 1.00 98.31 218 THR A N 1
ATOM 1707 C CA . THR A 1 218 ? 3.435 -0.616 11.861 1.00 98.31 218 THR A CA 1
ATOM 1708 C C . THR A 1 218 ? 2.741 0.337 12.824 1.00 98.31 218 THR A C 1
ATOM 1710 O O . THR A 1 218 ? 3.370 1.272 13.316 1.00 98.31 218 THR A O 1
ATOM 1713 N N . MET A 1 219 ? 1.454 0.102 13.065 1.00 98.50 219 MET A N 1
ATOM 1714 C CA . MET A 1 219 ? 0.613 0.859 13.995 1.00 98.50 219 MET A CA 1
ATOM 1715 C C . MET A 1 219 ? -0.153 -0.141 14.868 1.00 98.50 219 MET A C 1
ATOM 1717 O O . MET A 1 219 ? -0.633 -1.141 14.340 1.00 98.50 219 MET A O 1
ATOM 1721 N N . ILE A 1 220 ? -0.276 0.081 16.172 1.00 98.75 220 ILE A N 1
ATOM 1722 C CA . ILE A 1 220 ? -0.882 -0.879 17.104 1.00 98.75 220 ILE A CA 1
ATOM 1723 C C . ILE A 1 220 ? -2.184 -0.315 17.681 1.00 98.75 220 ILE A C 1
ATOM 1725 O O . ILE A 1 220 ? -2.197 0.757 18.279 1.00 98.75 220 ILE A O 1
ATOM 1729 N N . ALA A 1 221 ? -3.267 -1.081 17.538 1.00 98.81 221 ALA A N 1
ATOM 1730 C CA . ALA A 1 221 ? -4.498 -0.927 18.305 1.00 98.81 221 ALA A CA 1
ATOM 1731 C C . ALA A 1 221 ? -4.430 -1.804 19.559 1.00 98.81 221 ALA A C 1
ATOM 1733 O O . ALA A 1 221 ? -4.618 -3.021 19.483 1.00 98.81 221 ALA A O 1
ATOM 1734 N N . ASP A 1 222 ? -4.135 -1.192 20.702 1.00 98.75 222 ASP A N 1
ATOM 1735 C CA . ASP A 1 222 ? -4.027 -1.851 22.010 1.00 98.75 222 ASP A CA 1
ATOM 1736 C C . ASP A 1 222 ? -5.225 -1.579 22.940 1.00 98.75 222 ASP A C 1
ATOM 1738 O O . ASP A 1 222 ? -5.242 -2.032 24.083 1.00 98.75 222 ASP A O 1
ATOM 1742 N N . GLY A 1 223 ? -6.240 -0.869 22.446 1.00 98.75 223 GLY A N 1
ATOM 1743 C CA . GLY A 1 223 ? -7.449 -0.508 23.177 1.00 98.75 223 GLY A CA 1
ATOM 1744 C C . GLY A 1 223 ? -7.344 0.794 23.969 1.00 98.75 223 GLY A C 1
ATOM 1745 O O . GLY A 1 223 ? -8.342 1.221 24.544 1.00 98.75 223 GLY A O 1
ATOM 1746 N N . THR A 1 224 ? -6.190 1.460 24.008 1.00 98.81 224 THR A N 1
ATOM 1747 C CA . THR A 1 224 ? -6.020 2.711 24.764 1.00 98.81 224 THR A CA 1
ATOM 1748 C C . THR A 1 224 ? -6.557 3.933 24.013 1.00 98.81 224 THR A C 1
ATOM 1750 O O . THR A 1 224 ? -6.631 3.946 22.783 1.00 98.81 224 THR A O 1
ATOM 1753 N N . GLU A 1 225 ? -6.902 4.994 24.749 1.00 98.38 225 GLU A N 1
ATOM 1754 C CA . GLU A 1 225 ? -7.228 6.307 24.161 1.00 98.38 225 GLU A CA 1
ATOM 1755 C C . GLU A 1 225 ? -6.010 6.939 23.464 1.00 98.38 225 GLU A C 1
ATOM 1757 O O . GLU A 1 225 ? -6.150 7.663 22.481 1.00 98.38 225 GLU A O 1
ATOM 1762 N N . GLU A 1 226 ? -4.792 6.637 23.927 1.00 98.38 226 GLU A N 1
ATOM 1763 C CA . GLU A 1 226 ? -3.566 7.067 23.251 1.00 98.38 226 GLU A CA 1
ATOM 1764 C C . GLU A 1 226 ? -3.447 6.428 21.862 1.00 98.38 226 GLU A C 1
ATOM 1766 O O . GLU A 1 226 ? -3.089 7.106 20.896 1.00 98.38 226 GLU A O 1
ATOM 1771 N N . ALA A 1 227 ? -3.782 5.140 21.733 1.00 98.62 227 ALA A N 1
ATOM 1772 C CA . ALA A 1 227 ? -3.833 4.482 20.435 1.00 98.62 227 ALA A CA 1
ATOM 1773 C C . ALA A 1 227 ? -4.895 5.097 19.512 1.00 98.62 227 ALA A C 1
ATOM 1775 O O . ALA A 1 227 ? -4.613 5.214 18.325 1.00 98.62 227 ALA A O 1
ATOM 1776 N N . ASP A 1 228 ? -6.044 5.575 20.014 1.00 98.69 228 ASP A N 1
ATOM 1777 C CA . ASP A 1 228 ? -7.010 6.303 19.167 1.00 98.69 228 ASP A CA 1
ATOM 1778 C C . ASP A 1 228 ? -6.353 7.520 18.510 1.00 98.69 228 ASP A C 1
ATOM 1780 O O . ASP A 1 228 ? -6.419 7.674 17.293 1.00 98.69 228 ASP A O 1
ATOM 1784 N N . LEU A 1 229 ? -5.665 8.357 19.295 1.00 98.12 229 LEU A N 1
ATOM 1785 C CA . LEU A 1 229 ? -5.013 9.571 18.790 1.00 98.12 229 LEU A CA 1
ATOM 1786 C C . LEU A 1 229 ? -3.945 9.257 17.731 1.00 98.12 229 LEU A C 1
ATOM 1788 O O . LEU A 1 229 ? -3.866 9.930 16.695 1.00 98.12 229 LEU A O 1
ATOM 1792 N N . ARG A 1 230 ? -3.128 8.226 17.985 1.00 98.44 230 ARG A N 1
ATOM 1793 C CA . ARG A 1 230 ? -2.070 7.786 17.064 1.00 98.44 230 ARG A CA 1
ATOM 1794 C C . ARG A 1 230 ? -2.658 7.177 15.797 1.00 98.44 230 ARG A C 1
ATOM 1796 O O . ARG A 1 230 ? -2.253 7.562 14.707 1.00 98.44 230 ARG A O 1
ATOM 1803 N N . LEU A 1 231 ? -3.640 6.281 15.907 1.00 98.75 231 LEU A N 1
ATOM 1804 C CA . LEU A 1 231 ? -4.281 5.625 14.763 1.00 98.75 231 LEU A CA 1
ATOM 1805 C C . LEU A 1 2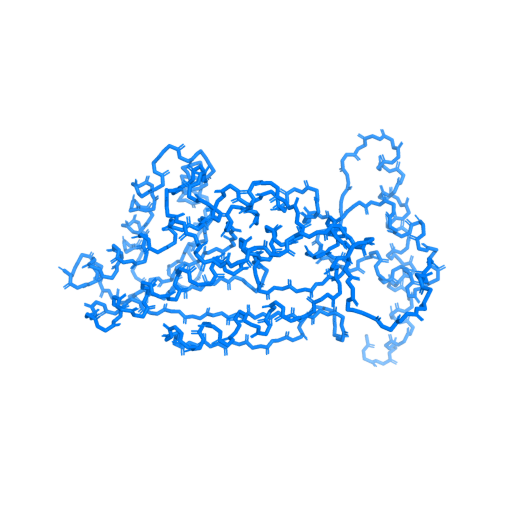31 ? -5.060 6.613 13.895 1.00 98.75 231 LEU A C 1
ATOM 1807 O O . LEU A 1 231 ? -4.965 6.538 12.669 1.00 98.75 231 LEU A O 1
ATOM 1811 N N . ASP A 1 232 ? -5.775 7.557 14.513 1.00 98.38 232 ASP A N 1
ATOM 1812 C CA . ASP A 1 232 ? -6.494 8.630 13.823 1.00 98.38 232 ASP A CA 1
ATOM 1813 C C . ASP A 1 232 ? -5.553 9.412 12.903 1.00 98.38 232 ASP A C 1
ATOM 1815 O O . ASP A 1 232 ? -5.817 9.577 11.710 1.00 98.38 232 ASP A O 1
ATOM 1819 N N . SER A 1 233 ? -4.402 9.814 13.442 1.00 97.38 233 SER A N 1
ATOM 1820 C CA . SER A 1 233 ? -3.389 10.565 12.706 1.00 97.38 233 SER A CA 1
ATOM 1821 C C . SER A 1 233 ? -2.677 9.685 11.676 1.00 97.38 233 SER A C 1
ATOM 1823 O O . SER A 1 233 ? -2.647 10.013 10.489 1.00 97.38 233 SER A O 1
ATOM 1825 N N . ALA A 1 234 ? -2.129 8.549 12.105 1.00 98.00 234 ALA A N 1
ATOM 1826 C CA . ALA A 1 234 ? -1.261 7.685 11.313 1.00 98.00 234 ALA A CA 1
ATOM 1827 C C . ALA A 1 234 ? -1.977 7.080 10.094 1.00 98.00 234 ALA A C 1
ATOM 1829 O O . ALA A 1 234 ? -1.481 7.177 8.971 1.00 98.00 234 ALA A O 1
ATOM 1830 N N . LEU A 1 235 ? -3.181 6.526 10.273 1.00 98.25 235 LEU A N 1
ATOM 1831 C CA . LEU A 1 235 ? -3.940 5.912 9.174 1.00 98.25 235 LEU A CA 1
ATOM 1832 C C . LEU A 1 235 ? -4.481 6.951 8.180 1.00 98.25 235 LEU A C 1
ATOM 1834 O O . LEU A 1 235 ? -4.713 6.626 7.008 1.00 98.25 235 LEU A O 1
ATOM 1838 N N . THR A 1 236 ? -4.641 8.200 8.627 1.00 97.44 236 THR A N 1
ATOM 1839 C CA . THR A 1 236 ? -4.980 9.337 7.764 1.00 97.44 236 THR A CA 1
ATOM 1840 C C . THR A 1 236 ? -3.787 9.742 6.913 1.00 97.44 236 THR A C 1
ATOM 1842 O O . THR A 1 236 ? -3.896 9.812 5.688 1.00 97.44 236 THR A O 1
ATOM 1845 N N . VAL A 1 237 ? -2.638 10.010 7.537 1.00 96.88 237 VAL A N 1
ATOM 1846 C CA . VAL A 1 237 ? -1.496 10.582 6.819 1.00 96.88 237 VAL A CA 1
ATOM 1847 C C . VAL A 1 237 ? -0.796 9.580 5.906 1.00 96.88 237 VAL A C 1
ATOM 1849 O O . VAL A 1 237 ? -0.344 9.967 4.827 1.00 96.88 237 VAL A O 1
ATOM 1852 N N . ASP A 1 238 ? -0.755 8.301 6.288 1.00 98.12 238 ASP A N 1
ATOM 1853 C CA . ASP A 1 238 ? -0.057 7.263 5.531 1.00 98.12 238 ASP A CA 1
ATOM 1854 C C . ASP A 1 238 ? -0.675 7.041 4.143 1.00 98.12 238 ASP A C 1
ATOM 1856 O O . ASP A 1 238 ? 0.023 7.046 3.128 1.00 98.12 238 ASP A O 1
ATOM 1860 N N . SER A 1 239 ? -2.003 6.908 4.093 1.00 97.06 239 SER A N 1
ATOM 1861 C CA . SER A 1 239 ? -2.748 6.804 2.833 1.00 97.06 239 SER A CA 1
ATOM 1862 C C . SER A 1 239 ? -2.940 8.171 2.165 1.00 97.06 239 SER A C 1
ATOM 1864 O O . SER A 1 239 ? -2.867 8.289 0.939 1.00 97.06 239 SER A O 1
ATOM 1866 N N . GLY A 1 240 ? -3.127 9.228 2.961 1.00 97.25 240 GLY A N 1
ATOM 1867 C CA . GLY A 1 240 ? -3.378 10.583 2.478 1.00 97.25 240 GLY A CA 1
ATOM 1868 C C . GLY A 1 240 ? -2.214 11.170 1.687 1.00 97.25 240 GLY A C 1
ATOM 1869 O O . GLY A 1 240 ? -2.435 11.793 0.649 1.00 97.25 240 GLY A O 1
ATOM 1870 N N . ILE A 1 241 ? -0.964 10.931 2.097 1.00 97.19 241 ILE A N 1
ATOM 1871 C CA . ILE A 1 241 ? 0.194 11.435 1.344 1.00 97.19 241 ILE A CA 1
ATOM 1872 C C . ILE A 1 241 ? 0.292 10.813 -0.056 1.00 97.19 241 ILE A C 1
ATOM 1874 O O . ILE A 1 241 ? 0.702 11.487 -1.000 1.00 97.19 241 ILE A O 1
ATOM 1878 N N . GLY A 1 242 ? -0.154 9.566 -0.227 1.00 97.31 242 GLY A N 1
ATOM 1879 C CA . GLY A 1 242 ? -0.260 8.938 -1.540 1.00 97.31 242 GLY A CA 1
ATOM 1880 C C . GLY A 1 242 ? -1.311 9.592 -2.433 1.00 97.31 242 GLY A C 1
ATOM 1881 O O . GLY A 1 242 ? -1.050 9.817 -3.618 1.00 97.31 242 GLY A O 1
ATOM 1882 N N . VAL A 1 243 ? -2.456 9.984 -1.867 1.00 97.88 243 VAL A N 1
ATOM 1883 C CA . VAL A 1 243 ? -3.463 10.793 -2.573 1.00 97.88 243 VAL A CA 1
ATOM 1884 C C . VAL A 1 243 ? -2.863 12.138 -2.988 1.00 97.88 243 VAL A C 1
ATOM 1886 O O . VAL A 1 243 ? -2.953 12.505 -4.158 1.00 97.88 243 VAL A O 1
ATOM 1889 N N . VAL A 1 244 ? -2.186 12.846 -2.077 1.00 96.75 244 VAL A N 1
ATOM 1890 C CA . VAL A 1 244 ? -1.541 14.139 -2.374 1.00 96.75 244 VAL A CA 1
ATOM 1891 C C . VAL A 1 244 ? -0.505 13.999 -3.489 1.00 96.75 244 VAL A C 1
ATOM 1893 O O . VAL A 1 244 ? -0.539 14.773 -4.443 1.00 96.75 244 VAL A O 1
ATOM 1896 N N . ARG A 1 245 ? 0.361 12.980 -3.425 1.00 96.31 245 ARG A N 1
ATOM 1897 C CA . ARG A 1 245 ? 1.364 12.679 -4.458 1.00 96.31 245 ARG A CA 1
ATOM 1898 C C . ARG A 1 245 ? 0.735 12.546 -5.844 1.00 96.31 245 ARG A C 1
ATOM 1900 O O . ARG A 1 245 ? 1.205 13.148 -6.806 1.00 96.31 245 ARG A O 1
ATOM 1907 N N . HIS A 1 246 ? -0.332 11.761 -5.963 1.00 96.69 246 HIS A N 1
ATOM 1908 C CA . HIS A 1 246 ? -0.987 11.535 -7.251 1.00 96.69 246 HIS A CA 1
ATOM 1909 C C . HIS A 1 246 ? -1.826 12.745 -7.695 1.00 96.69 246 HIS A C 1
ATOM 1911 O O . HIS A 1 246 ? -1.856 13.076 -8.880 1.00 96.69 246 HIS A O 1
ATOM 1917 N N . ALA A 1 247 ? -2.461 13.466 -6.772 1.00 95.31 247 ALA A N 1
ATOM 1918 C CA . ALA A 1 247 ? -3.161 14.707 -7.092 1.00 95.31 247 ALA A CA 1
ATOM 1919 C C . ALA A 1 247 ? -2.185 15.752 -7.658 1.00 95.31 247 ALA A C 1
ATOM 1921 O O . ALA A 1 247 ? -2.464 16.372 -8.689 1.00 95.31 247 ALA A O 1
ATOM 1922 N N . GLN A 1 248 ? -1.009 15.867 -7.031 1.00 91.94 248 GLN A N 1
ATOM 1923 C CA . GLN A 1 248 ? 0.091 16.733 -7.445 1.00 91.94 248 GLN A CA 1
ATOM 1924 C C . GLN A 1 248 ? 0.672 16.333 -8.805 1.00 91.94 248 GLN A C 1
ATOM 1926 O O . GLN A 1 248 ? 1.033 17.211 -9.577 1.00 91.94 248 GLN A O 1
ATOM 1931 N N . ALA A 1 249 ? 0.687 15.043 -9.143 1.00 93.12 249 ALA A N 1
ATOM 1932 C CA . ALA A 1 249 ? 1.082 14.574 -10.471 1.00 93.12 249 ALA A CA 1
ATOM 1933 C C . ALA A 1 249 ? -0.001 14.777 -11.554 1.00 93.12 249 ALA A C 1
ATOM 1935 O O . ALA A 1 249 ? 0.212 14.458 -12.722 1.00 93.12 249 ALA A O 1
ATOM 1936 N N . GLY A 1 250 ? -1.181 15.301 -11.199 1.00 92.94 250 GLY A N 1
ATOM 1937 C CA . GLY A 1 250 ? -2.249 15.625 -12.150 1.00 92.94 250 GLY A CA 1
ATOM 1938 C C . GLY A 1 250 ? -3.289 14.518 -12.365 1.00 92.94 250 GLY A C 1
ATOM 1939 O O . GLY A 1 250 ? -4.000 14.529 -13.374 1.00 92.94 250 GLY A O 1
ATOM 1940 N N . TYR A 1 251 ? -3.412 13.553 -11.450 1.00 94.81 251 TYR A N 1
ATOM 1941 C CA . TYR A 1 251 ? -4.473 12.544 -11.512 1.00 94.81 251 TYR A CA 1
ATOM 1942 C C . TYR A 1 251 ? -5.789 13.088 -10.938 1.00 94.81 251 TYR A C 1
ATOM 1944 O O . TYR A 1 251 ? -5.876 13.386 -9.751 1.00 94.81 251 TYR A O 1
ATOM 1952 N N . GLU A 1 252 ? -6.828 13.183 -11.774 1.00 94.81 252 GLU A N 1
ATOM 1953 C CA . GLU A 1 252 ? -8.105 13.806 -11.390 1.00 94.81 252 GLU A CA 1
ATOM 1954 C C . GLU A 1 252 ? -8.804 13.076 -10.242 1.00 94.81 252 GLU A C 1
ATOM 1956 O O . GLU A 1 252 ? -9.204 13.709 -9.277 1.00 94.81 252 GLU A O 1
ATOM 1961 N N . THR A 1 253 ? -8.828 11.739 -10.260 1.00 96.25 253 THR A N 1
ATOM 1962 C CA . THR A 1 253 ? -9.380 10.942 -9.151 1.00 96.25 253 THR A CA 1
ATOM 1963 C C . THR A 1 253 ? -8.711 11.267 -7.816 1.00 96.25 253 THR A C 1
ATOM 1965 O O . THR A 1 253 ? -9.391 11.386 -6.804 1.00 96.25 253 THR A O 1
ATOM 1968 N N . ALA A 1 254 ? -7.391 11.461 -7.807 1.00 96.75 254 ALA A N 1
ATOM 1969 C CA . ALA A 1 254 ? -6.673 11.828 -6.593 1.00 96.75 254 ALA A CA 1
ATOM 1970 C C . ALA A 1 254 ? -6.988 13.263 -6.146 1.00 96.75 254 ALA A C 1
ATOM 1972 O O . ALA A 1 254 ? -7.105 13.517 -4.950 1.00 96.75 254 ALA A O 1
ATOM 1973 N N . LYS A 1 255 ? -7.184 14.199 -7.086 1.00 94.19 255 LYS A N 1
ATOM 1974 C CA . LYS A 1 255 ? -7.661 15.553 -6.764 1.00 94.19 255 LYS A CA 1
ATOM 1975 C C . LYS A 1 255 ? -9.072 15.525 -6.188 1.00 94.19 255 LYS A C 1
ATOM 1977 O O . LYS A 1 255 ? -9.331 16.229 -5.217 1.00 94.19 255 LYS A O 1
ATOM 1982 N N . ASP A 1 256 ? -9.971 14.725 -6.750 1.00 95.19 256 ASP A N 1
ATOM 1983 C CA . ASP A 1 256 ? -11.330 14.572 -6.232 1.00 95.19 256 ASP A CA 1
ATOM 1984 C C . ASP A 1 256 ? -11.307 14.029 -4.804 1.00 95.19 256 ASP A C 1
ATOM 1986 O O . ASP A 1 256 ? -11.924 14.620 -3.920 1.00 95.19 256 ASP A O 1
ATOM 1990 N N . VAL A 1 257 ? -10.531 12.971 -4.546 1.00 96.38 257 VAL A N 1
ATOM 1991 C CA . VAL A 1 257 ? -10.359 12.410 -3.195 1.00 96.38 257 VAL A CA 1
ATOM 1992 C C . VAL A 1 257 ? -9.773 13.454 -2.243 1.00 96.38 257 VAL A C 1
ATOM 1994 O O . VAL A 1 257 ? -10.337 13.681 -1.178 1.00 96.38 257 VAL A O 1
ATOM 1997 N N . ALA A 1 258 ? -8.711 14.166 -2.636 1.00 94.94 258 ALA A N 1
ATOM 1998 C CA . ALA A 1 258 ? -8.134 15.235 -1.818 1.00 94.94 258 ALA A CA 1
ATOM 1999 C C . ALA A 1 258 ? -9.147 16.353 -1.503 1.00 94.94 258 ALA A C 1
ATOM 2001 O O . ALA A 1 258 ? -9.117 16.922 -0.416 1.00 94.94 258 ALA A O 1
ATOM 2002 N N . ASN A 1 259 ? -10.082 16.640 -2.410 1.00 92.50 259 ASN A N 1
ATOM 2003 C CA . ASN A 1 259 ? -11.117 17.659 -2.231 1.00 92.50 259 ASN A CA 1
ATOM 2004 C C . ASN A 1 259 ? -12.407 17.139 -1.561 1.00 92.50 259 ASN A C 1
ATOM 2006 O O . ASN A 1 259 ? -13.409 17.854 -1.569 1.00 92.50 259 ASN A O 1
ATOM 2010 N N . GLY A 1 260 ? -12.416 15.921 -1.003 1.00 94.06 260 GLY A N 1
ATOM 2011 C CA . GLY A 1 260 ? -13.600 15.343 -0.345 1.00 94.06 260 GLY A CA 1
ATOM 2012 C C . GLY A 1 260 ? -14.715 14.923 -1.309 1.00 94.06 260 GLY A C 1
ATOM 2013 O O . GLY A 1 260 ? -15.875 14.819 -0.926 1.00 94.06 260 GLY A O 1
ATOM 2014 N N . LYS A 1 261 ? -14.379 14.703 -2.583 1.00 94.50 261 LYS A N 1
ATOM 2015 C CA . LYS A 1 261 ? -15.279 14.206 -3.641 1.00 94.50 261 LYS A CA 1
ATOM 2016 C C . LYS A 1 261 ? -14.957 12.759 -4.035 1.00 94.50 261 LYS A C 1
ATOM 2018 O O . LYS A 1 261 ? -15.357 12.294 -5.101 1.00 94.50 261 LYS A O 1
ATOM 2023 N N . GLY A 1 262 ? -14.182 12.062 -3.204 1.00 91.94 262 GLY A N 1
ATOM 2024 C CA . GLY A 1 262 ? -13.801 10.674 -3.420 1.00 91.94 262 GLY A CA 1
ATOM 2025 C C . GLY A 1 262 ? -14.987 9.717 -3.296 1.00 91.94 262 GLY A C 1
ATOM 2026 O O . GLY A 1 262 ? -15.993 10.010 -2.661 1.00 91.94 262 GLY A O 1
ATOM 2027 N N . LYS A 1 263 ? -14.858 8.525 -3.885 1.00 93.25 263 LYS A N 1
ATOM 2028 C CA . LYS A 1 263 ? -15.908 7.491 -3.824 1.00 93.25 263 LYS A CA 1
ATOM 2029 C C . LYS A 1 263 ? -15.999 6.787 -2.467 1.00 93.25 263 LYS A C 1
ATOM 2031 O O . LYS A 1 263 ? -17.026 6.192 -2.168 1.00 93.25 263 LYS A O 1
ATOM 2036 N N . LEU A 1 264 ? -14.908 6.786 -1.698 1.00 94.31 264 LEU A N 1
ATOM 2037 C CA . LEU A 1 264 ? -14.759 5.971 -0.483 1.00 94.31 264 LEU A CA 1
ATOM 2038 C C . LEU A 1 264 ? -15.046 6.753 0.798 1.00 94.31 264 LEU A C 1
ATOM 2040 O O . LEU A 1 264 ? -15.377 6.165 1.825 1.00 94.31 264 LEU A O 1
ATOM 2044 N N . THR A 1 265 ? -14.871 8.071 0.747 1.00 92.69 265 THR A N 1
ATOM 2045 C CA . THR A 1 265 ? -15.036 8.971 1.883 1.00 92.69 265 THR A CA 1
ATOM 2046 C C . THR A 1 265 ? -15.282 10.394 1.381 1.00 92.69 265 THR A C 1
ATOM 2048 O O . THR A 1 265 ? -14.831 10.762 0.293 1.00 92.69 265 THR A O 1
ATOM 2051 N N . ASP A 1 266 ? -15.986 11.176 2.189 1.00 92.44 266 ASP A N 1
ATOM 2052 C CA . ASP A 1 266 ? -16.191 12.620 2.054 1.00 92.44 266 ASP A CA 1
ATOM 2053 C C . ASP A 1 266 ? -15.105 13.438 2.782 1.00 92.44 266 ASP A C 1
ATOM 2055 O O . ASP A 1 266 ? -15.071 14.667 2.699 1.00 92.44 266 ASP A O 1
ATOM 2059 N N . GLU A 1 267 ? -14.185 12.763 3.475 1.00 93.31 267 GLU A N 1
ATOM 2060 C CA . GLU A 1 267 ? -13.020 13.391 4.091 1.00 93.31 267 GLU A CA 1
ATOM 2061 C C . GLU A 1 267 ? -12.131 14.074 3.041 1.00 93.31 267 GLU A C 1
ATOM 2063 O O . GLU A 1 267 ? -11.848 13.525 1.977 1.00 93.31 267 GLU A O 1
ATOM 2068 N N . SER A 1 268 ? -11.650 15.275 3.366 1.00 92.50 268 SER A N 1
ATOM 2069 C CA . SER A 1 268 ? -10.801 16.091 2.492 1.00 92.50 268 SER A CA 1
ATOM 2070 C C . SER A 1 268 ? -9.413 16.308 3.090 1.00 92.50 268 SER A C 1
ATOM 2072 O O . SER A 1 268 ? -9.273 16.451 4.306 1.00 92.50 268 SER A O 1
ATOM 2074 N N . ILE A 1 269 ? -8.409 16.467 2.232 1.00 91.75 269 ILE A N 1
ATOM 2075 C CA . ILE A 1 269 ? -7.032 16.796 2.592 1.00 91.75 269 ILE A CA 1
ATOM 2076 C C . ILE A 1 269 ? -6.785 18.280 2.302 1.00 91.75 269 ILE A C 1
ATOM 2078 O O . ILE A 1 269 ? -6.791 18.723 1.156 1.00 91.75 269 ILE A O 1
ATOM 2082 N N . LYS A 1 270 ? -6.528 19.069 3.350 1.00 81.12 270 LYS A N 1
ATOM 2083 C CA . LYS A 1 270 ? -6.270 20.513 3.233 1.00 81.12 270 LYS A CA 1
ATOM 2084 C C . LYS A 1 270 ? -4.790 20.793 2.977 1.00 81.12 270 LYS A C 1
ATOM 2086 O O . LYS A 1 270 ? -4.085 21.270 3.861 1.00 81.12 270 LYS A O 1
ATOM 2091 N N . VAL A 1 271 ? -4.321 20.497 1.769 1.00 73.75 271 VAL A N 1
ATOM 2092 C CA . VAL A 1 271 ? -2.960 20.834 1.321 1.00 73.75 271 VAL A CA 1
ATOM 2093 C C . VAL A 1 271 ? -3.059 21.676 0.048 1.00 73.75 271 VAL A C 1
ATOM 2095 O O . VAL A 1 271 ? -3.849 21.327 -0.831 1.00 73.75 271 VAL A O 1
ATOM 2098 N N . PRO A 1 272 ? -2.301 22.783 -0.086 1.00 70.94 272 PRO A N 1
ATOM 2099 C CA . PRO A 1 272 ? -2.237 23.517 -1.343 1.00 70.94 272 PRO A CA 1
ATOM 2100 C C . PRO A 1 272 ? -1.728 22.591 -2.452 1.00 70.94 272 PRO A C 1
ATOM 2102 O O . PRO A 1 272 ? -0.574 22.174 -2.436 1.00 70.94 272 PRO A O 1
ATOM 2105 N N . LEU A 1 273 ? -2.590 22.256 -3.410 1.00 67.69 273 LEU A N 1
ATOM 2106 C CA . LEU A 1 273 ? -2.190 21.509 -4.598 1.00 67.69 273 LEU A CA 1
ATOM 2107 C C . LEU A 1 273 ? -1.665 22.510 -5.629 1.00 67.69 273 LEU A C 1
ATOM 2109 O O . LEU A 1 273 ? -2.440 23.191 -6.302 1.00 67.69 273 LEU A O 1
ATOM 2113 N N . TRP A 1 274 ? -0.346 22.631 -5.747 1.00 63.03 274 TRP A N 1
ATOM 2114 C CA . TRP A 1 274 ? 0.305 23.484 -6.743 1.00 63.03 274 TRP A CA 1
ATOM 2115 C C . TRP A 1 274 ? 0.491 22.712 -8.050 1.00 63.03 274 TRP A C 1
ATOM 2117 O O . TRP A 1 274 ? 1.609 22.446 -8.481 1.00 63.03 274 TRP A O 1
ATOM 2127 N N . TRP A 1 275 ? -0.594 22.303 -8.704 1.00 55.03 275 TRP A N 1
ATOM 2128 C CA . TRP A 1 275 ? -0.459 21.742 -10.047 1.00 55.03 275 TRP A CA 1
ATOM 2129 C C . TRP A 1 275 ? -0.460 22.860 -11.093 1.00 55.03 275 TRP A C 1
ATOM 2131 O O . TRP A 1 275 ? -1.482 23.510 -11.314 1.00 55.03 275 TRP A O 1
ATOM 2141 N N . GLN A 1 276 ? 0.676 23.047 -11.765 1.00 51.09 276 GLN A N 1
ATOM 2142 C CA . GLN A 1 276 ? 0.731 23.610 -13.113 1.00 51.09 276 GLN A CA 1
ATOM 2143 C C . GLN A 1 276 ? 1.596 22.695 -13.997 1.00 51.09 276 GLN A C 1
ATOM 2145 O O . GLN A 1 276 ? 2.545 22.098 -13.482 1.00 51.09 276 GLN A O 1
ATOM 2150 N N . PRO A 1 277 ? 1.285 22.549 -15.300 1.00 49.06 277 PRO A N 1
ATOM 2151 C CA . PRO A 1 277 ? 2.110 21.781 -16.231 1.00 49.06 277 PRO A CA 1
ATOM 2152 C C . PRO A 1 277 ? 3.579 22.227 -16.186 1.00 49.06 277 PRO A C 1
ATOM 2154 O O . PRO A 1 277 ? 3.859 23.402 -15.953 1.00 49.06 277 PRO A O 1
ATOM 2157 N N . ALA A 1 278 ? 4.518 21.312 -16.447 1.00 48.06 278 ALA A N 1
ATOM 2158 C CA . ALA A 1 278 ? 5.964 21.562 -16.363 1.00 48.06 278 ALA A CA 1
ATOM 2159 C C . ALA A 1 278 ? 6.446 22.792 -17.166 1.00 48.06 278 ALA A C 1
ATOM 2161 O O . ALA A 1 278 ? 7.446 23.408 -16.809 1.00 48.06 278 ALA A O 1
ATOM 2162 N N . GLU A 1 279 ? 5.717 23.196 -18.210 1.00 47.03 279 GLU A N 1
ATOM 2163 C CA . GLU A 1 279 ? 5.986 24.415 -18.989 1.00 47.03 279 GLU A CA 1
ATOM 2164 C C . GLU A 1 279 ? 5.779 25.733 -18.206 1.00 47.03 279 GLU A C 1
ATOM 2166 O O . GLU A 1 279 ? 6.267 26.779 -18.630 1.00 47.03 279 GLU A O 1
ATOM 2171 N N . PHE A 1 280 ? 5.122 25.682 -17.041 1.00 42.19 280 PHE A N 1
ATOM 2172 C CA . PHE A 1 280 ? 4.863 26.817 -16.146 1.00 42.19 280 PHE A CA 1
ATOM 2173 C C . PHE A 1 280 ? 5.607 26.735 -14.802 1.00 42.19 280 PHE A C 1
ATOM 2175 O O . PHE A 1 280 ? 5.518 27.655 -13.987 1.00 42.19 280 PHE A O 1
ATOM 2182 N N . VAL A 1 281 ? 6.362 25.661 -14.549 1.00 45.62 281 VAL A N 1
ATOM 2183 C CA . VAL A 1 281 ? 7.150 25.524 -13.317 1.00 45.62 281 VAL A CA 1
ATOM 2184 C C . VAL A 1 281 ? 8.411 26.380 -13.443 1.00 45.62 281 VAL A C 1
ATOM 2186 O O . VAL A 1 281 ? 9.330 26.083 -14.201 1.00 45.62 281 VAL A O 1
ATOM 2189 N N . THR A 1 282 ? 8.455 27.482 -12.697 1.00 43.28 282 THR A N 1
ATOM 2190 C CA . THR A 1 282 ? 9.517 28.501 -12.768 1.00 43.28 282 THR A CA 1
ATOM 2191 C C . THR A 1 282 ? 10.769 28.175 -11.946 1.00 43.28 282 THR A C 1
ATOM 2193 O O . THR A 1 282 ? 11.730 28.947 -11.979 1.00 43.28 282 THR A O 1
ATOM 2196 N N . PHE A 1 283 ? 10.803 27.038 -11.243 1.00 43.06 283 PHE A N 1
ATOM 2197 C CA . PHE A 1 283 ? 11.919 26.647 -10.379 1.00 43.06 283 PHE A CA 1
ATOM 2198 C C . PHE A 1 283 ? 12.646 25.410 -10.916 1.00 43.06 283 PHE A C 1
ATOM 2200 O O . PHE A 1 283 ? 12.335 24.270 -10.594 1.00 43.06 283 PHE A O 1
ATOM 2207 N N . GLY A 1 284 ? 13.652 25.681 -11.741 1.00 44.22 284 GLY A N 1
ATOM 2208 C CA . GLY A 1 284 ? 14.680 24.765 -12.226 1.00 44.22 284 GLY A CA 1
ATOM 2209 C C . GLY A 1 284 ? 15.752 25.602 -12.934 1.00 44.22 284 GLY A C 1
ATOM 2210 O O . GLY A 1 284 ? 15.427 26.696 -13.414 1.00 44.22 284 GLY A O 1
ATOM 2211 N N . PRO A 1 285 ? 17.034 25.189 -12.971 1.00 34.97 285 PRO A N 1
ATOM 2212 C CA . PRO A 1 285 ? 18.046 25.939 -13.706 1.00 34.97 285 PRO A CA 1
ATOM 2213 C C . PRO A 1 285 ? 17.561 26.130 -15.146 1.00 34.97 285 PRO A C 1
ATOM 2215 O O . PRO A 1 285 ? 17.208 25.169 -15.826 1.00 34.97 285 PRO A O 1
ATOM 2218 N N . LYS A 1 286 ? 17.489 27.389 -15.594 1.00 41.22 286 LYS A N 1
ATOM 2219 C CA . LYS A 1 286 ? 17.091 27.742 -16.961 1.00 41.22 286 LYS A CA 1
ATOM 2220 C C . LYS A 1 286 ? 18.040 27.052 -17.941 1.00 41.22 286 LYS A C 1
ATOM 2222 O O . LYS A 1 286 ? 19.122 27.566 -18.210 1.00 41.22 286 LYS A O 1
ATOM 2227 N N . GLY A 1 287 ? 17.656 25.898 -18.474 1.00 41.53 287 GLY A N 1
ATOM 2228 C CA . GLY A 1 287 ? 18.510 25.196 -19.421 1.00 41.53 287 GLY A CA 1
ATOM 2229 C C . GLY A 1 287 ? 18.066 23.776 -19.723 1.00 41.53 287 GLY A C 1
ATOM 2230 O O . GLY A 1 287 ? 18.363 22.871 -18.962 1.00 41.53 287 GLY A O 1
ATOM 2231 N N . ARG A 1 288 ? 17.447 23.621 -20.900 1.00 34.25 288 ARG A N 1
ATOM 2232 C CA . ARG A 1 288 ? 17.264 22.383 -21.679 1.00 34.25 288 ARG A CA 1
ATOM 2233 C C . ARG A 1 288 ? 16.622 21.202 -20.947 1.00 34.25 288 ARG A C 1
ATOM 2235 O O . ARG A 1 288 ? 17.276 20.456 -20.230 1.00 34.25 288 ARG A O 1
ATOM 2242 N N . ALA A 1 289 ? 15.369 20.940 -21.320 1.00 38.75 289 ALA A N 1
ATOM 2243 C CA . ALA A 1 289 ? 14.832 19.588 -21.315 1.00 38.75 289 ALA A CA 1
ATOM 2244 C C . ALA A 1 289 ? 15.814 18.668 -22.060 1.00 38.75 289 ALA A C 1
ATOM 2246 O O . ALA A 1 289 ? 16.042 18.835 -23.263 1.00 38.75 289 ALA A O 1
ATOM 2247 N N . VAL A 1 290 ? 16.433 17.746 -21.331 1.00 34.38 290 VAL A N 1
ATOM 2248 C CA . VAL A 1 290 ? 17.119 16.607 -21.931 1.00 34.38 290 VAL A 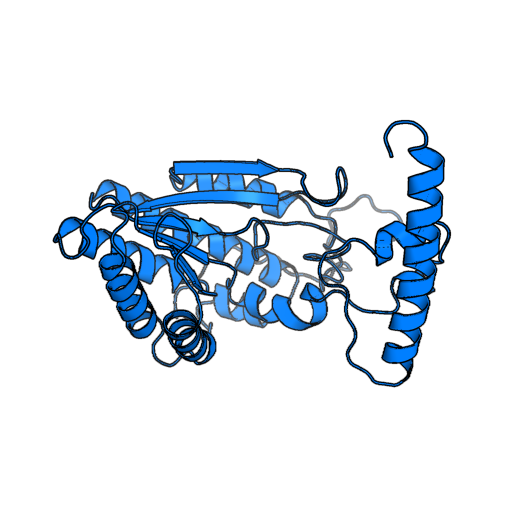CA 1
ATOM 2249 C C . VAL A 1 290 ? 16.002 15.639 -22.308 1.00 34.38 290 VAL A C 1
ATOM 2251 O O . VAL A 1 290 ? 15.363 15.066 -21.431 1.00 34.38 290 VAL A O 1
ATOM 2254 N N . ARG A 1 291 ? 15.684 15.601 -23.605 1.00 35.19 291 ARG A N 1
ATOM 2255 C CA . ARG A 1 291 ? 14.896 14.524 -24.211 1.00 35.19 291 ARG A CA 1
ATOM 2256 C C . ARG A 1 291 ? 15.750 13.275 -24.337 1.00 35.19 291 ARG A C 1
ATOM 2258 O O . ARG A 1 291 ? 16.963 13.449 -24.599 1.00 35.19 291 ARG A O 1
#

Foldseek 3Di:
DVVCVVVVLLVVLVVLLVVLLVLLVCVVVVDQGADELQCSLVSNVVNPDDNCSSCSHYACQVPPVVLLLLQLWAFKKKFQPLLDVVLLVVLLVLLCVLQPPPCQSVVVSVCCVVPPDDDGTRMDTGGDGAPSQLVSQLVQLQCLLVCVRVFKMKMKGPQLTLQFKAACRYNLPPQLQPCNQVPVRNVVLQVQLVVLDFPDKDWDQPSPRPRMIGMITMQMSGNDPVSNSSSNRNSNSNSLSSLLVNVLSPDVQSVCSQCLNHPSGSDHNPDPNPDDHPVPPPDDPPDDDPD

Secondary structure (DSSP, 8-state):
-GGGHHHHHHHHHHHHHHHHHHHHHHHTTT----B-SS-HHHHHHHTT--HHHHTTSPBHIIIIIHHHHHTT---EEEEETT--HHHHHHHHHHHHHHTTT-HHHHHHHHHHHHHPPP-SS-EEEE---TTHHHHHHHHHHHHHHTTSSSS-EEEEE-S-STTTEE-TTTTTTT-TTSGGG-THHHHHHHHHHHHTT-SEEEEE--SSTTT-EEEEEEEEE-S-HHHHHHHHHHHHHHHHHHHHHHHHTT-HHHHHHHTT--SS-------------GGG---S-SS----